Protein AF-A0A8J6EJL7-F1 (afdb_monomer_lite)

pLDDT: mean 77.47, std 21.61, range [25.44, 98.5]

Structure (mmCIF, N/CA/C/O backbone):
data_AF-A0A8J6EJL7-F1
#
_entry.id   AF-A0A8J6EJL7-F1
#
loop_
_atom_site.group_PDB
_atom_site.id
_atom_site.type_symbol
_atom_site.label_atom_id
_atom_site.label_alt_id
_atom_site.label_comp_id
_atom_site.label_asym_id
_atom_site.label_entity_id
_atom_site.label_seq_id
_atom_site.pdbx_PDB_ins_code
_atom_site.Cartn_x
_atom_site.Cartn_y
_atom_site.Cartn_z
_atom_site.occupancy
_atom_site.B_iso_or_equiv
_atom_site.auth_seq_id
_atom_site.auth_comp_id
_atom_site.auth_asym_id
_atom_site.auth_atom_id
_atom_site.pdbx_PDB_model_num
ATOM 1 N N . MET A 1 1 ? 0.904 -21.741 2.027 1.00 32.97 1 MET A N 1
ATOM 2 C CA . MET A 1 1 ? 1.122 -23.173 1.705 1.00 32.97 1 MET A CA 1
ATOM 3 C C . MET A 1 1 ? -0.017 -23.582 0.779 1.00 32.97 1 MET A C 1
ATOM 5 O O . MET A 1 1 ? -1.142 -23.328 1.161 1.00 32.97 1 MET A O 1
ATOM 9 N N . ALA A 1 2 ? 0.129 -24.107 -0.432 1.00 28.83 2 ALA A N 1
ATOM 10 C CA . ALA A 1 2 ? 1.265 -24.596 -1.197 1.00 28.83 2 ALA A CA 1
ATOM 11 C C . ALA A 1 2 ? 0.905 -24.503 -2.699 1.00 28.83 2 ALA A C 1
ATOM 13 O O . ALA A 1 2 ? -0.261 -24.638 -3.064 1.00 28.83 2 ALA A O 1
ATOM 14 N N . TYR A 1 3 ? 1.907 -24.263 -3.543 1.00 26.19 3 TYR A N 1
ATOM 15 C CA . TYR A 1 3 ? 1.837 -24.401 -5.002 1.00 26.19 3 TYR A CA 1
ATOM 16 C C . TYR A 1 3 ? 1.770 -25.887 -5.393 1.00 26.19 3 TYR A C 1
ATOM 18 O O . TYR A 1 3 ? 2.475 -26.680 -4.760 1.00 26.19 3 TYR A O 1
ATOM 26 N N . PRO A 1 4 ? 1.060 -26.281 -6.466 1.00 31.48 4 PRO A N 1
ATOM 27 C CA . PRO A 1 4 ? 1.367 -27.518 -7.157 1.00 31.48 4 PRO A CA 1
ATOM 28 C C . PRO A 1 4 ? 2.452 -27.273 -8.210 1.00 31.48 4 PRO A C 1
ATOM 30 O O . PRO A 1 4 ? 2.379 -26.356 -9.029 1.00 31.48 4 PRO A O 1
ATOM 33 N N . LYS A 1 5 ? 3.481 -28.111 -8.108 1.00 30.12 5 LYS A N 1
ATOM 34 C CA . LYS A 1 5 ? 4.614 -28.248 -9.012 1.00 30.12 5 LYS A CA 1
ATOM 35 C C . LYS A 1 5 ? 4.276 -29.189 -10.176 1.00 30.12 5 LYS A C 1
ATOM 37 O O . LYS A 1 5 ? 3.389 -30.026 -10.050 1.00 30.12 5 LYS A O 1
ATOM 42 N N . ASP A 1 6 ? 5.108 -29.075 -11.207 1.00 27.47 6 ASP A N 1
ATOM 43 C CA . ASP A 1 6 ? 5.536 -30.118 -12.145 1.00 27.47 6 ASP A CA 1
ATOM 44 C C . ASP A 1 6 ? 4.495 -30.725 -13.091 1.00 27.47 6 ASP A C 1
ATOM 46 O O . ASP A 1 6 ? 3.716 -31.592 -12.720 1.00 27.47 6 ASP A O 1
ATOM 50 N N . LEU A 1 7 ? 4.629 -30.379 -14.375 1.00 27.81 7 LEU A N 1
ATOM 51 C CA . LEU A 1 7 ? 4.449 -31.323 -15.478 1.00 27.81 7 LEU A CA 1
ATOM 52 C C . LEU A 1 7 ? 5.504 -31.019 -16.548 1.00 27.81 7 LEU A C 1
ATOM 54 O O . LEU A 1 7 ? 5.387 -30.096 -17.351 1.00 27.81 7 LEU A O 1
ATOM 58 N N . SER A 1 8 ? 6.572 -31.809 -16.501 1.00 29.20 8 SER A N 1
ATOM 59 C CA . SER A 1 8 ? 7.492 -32.049 -17.601 1.00 29.20 8 SER A CA 1
ATOM 60 C C . SER A 1 8 ? 6.790 -32.892 -18.667 1.00 29.20 8 SER A C 1
ATOM 62 O O . SER A 1 8 ? 6.250 -33.951 -18.365 1.00 29.20 8 SER A O 1
ATOM 64 N N . PHE A 1 9 ? 6.843 -32.465 -19.927 1.00 25.98 9 PHE A N 1
ATOM 65 C CA . PHE A 1 9 ? 6.726 -33.381 -21.059 1.00 25.98 9 PHE A CA 1
ATOM 66 C C . PHE A 1 9 ? 7.634 -32.891 -22.182 1.00 25.98 9 PHE A C 1
ATOM 68 O O . PHE A 1 9 ? 7.443 -31.826 -22.765 1.00 25.98 9 PHE A O 1
ATOM 75 N N . SER A 1 10 ? 8.690 -33.663 -22.401 1.00 26.59 10 SER A N 1
ATOM 76 C CA . SER A 1 10 ? 9.590 -33.556 -23.531 1.00 26.59 10 SER A CA 1
ATOM 77 C C . SER A 1 10 ? 8.932 -34.115 -24.796 1.00 26.59 10 SER A C 1
ATOM 79 O O . SER A 1 10 ? 8.216 -35.110 -24.733 1.00 26.59 10 SER A O 1
ATOM 81 N N . ALA A 1 11 ? 9.325 -33.523 -25.933 1.00 25.88 11 ALA A N 1
ATOM 82 C CA . ALA A 1 11 ? 9.245 -34.060 -27.299 1.00 25.88 11 ALA A CA 1
ATOM 83 C C . ALA A 1 11 ? 7.820 -34.056 -27.922 1.00 25.88 11 ALA A C 1
ATOM 85 O O . ALA A 1 11 ? 6.848 -34.399 -27.270 1.00 25.88 11 ALA A O 1
ATOM 86 N N . LEU A 1 12 ? 7.556 -33.650 -29.168 1.00 26.34 12 LEU A N 1
ATOM 87 C CA . LEU A 1 12 ? 8.321 -33.605 -30.416 1.00 26.34 12 LEU A CA 1
ATOM 88 C C . LEU A 1 12 ? 7.694 -32.547 -31.344 1.00 26.34 12 LEU A C 1
ATOM 90 O O . LEU A 1 12 ? 6.478 -32.551 -31.507 1.00 26.34 12 LEU A O 1
ATOM 94 N N . LEU A 1 13 ? 8.514 -31.742 -32.023 1.00 25.44 13 LEU A N 1
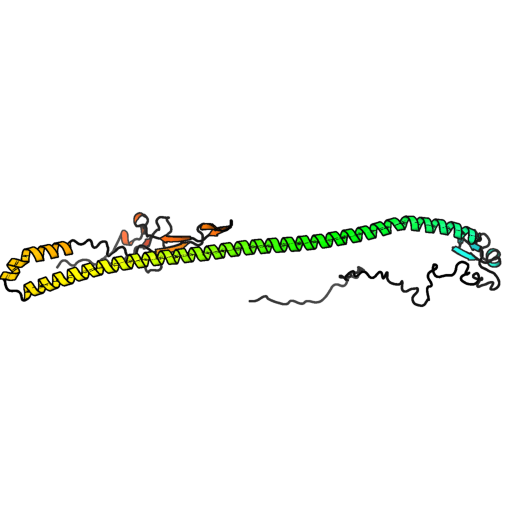ATOM 95 C CA . LEU A 1 13 ? 8.385 -31.498 -33.469 1.00 25.44 13 LEU A CA 1
ATOM 96 C C . LEU A 1 13 ? 9.614 -30.730 -33.964 1.00 25.44 13 LEU A C 1
ATOM 98 O O . LEU A 1 13 ? 9.731 -29.514 -33.830 1.00 25.44 13 LEU A O 1
ATOM 102 N N . GLU A 1 14 ? 10.549 -31.499 -34.519 1.00 30.44 14 GLU A N 1
ATOM 103 C CA . GLU A 1 14 ? 11.566 -31.023 -35.445 1.00 30.44 14 GLU A CA 1
ATOM 104 C C . GLU A 1 14 ? 10.890 -30.431 -36.683 1.00 30.44 14 GLU A C 1
ATOM 106 O O . GLU A 1 14 ? 10.249 -31.151 -37.446 1.00 30.44 14 GLU A O 1
ATOM 111 N N . VAL A 1 15 ? 11.115 -29.142 -36.929 1.00 29.45 15 VAL A N 1
ATOM 112 C CA . VAL A 1 15 ? 11.225 -28.608 -38.288 1.00 29.45 15 VAL A CA 1
ATOM 113 C C . VAL A 1 15 ? 12.396 -27.631 -38.292 1.00 29.45 15 VAL A C 1
ATOM 115 O O . VAL A 1 15 ? 12.376 -26.596 -37.631 1.00 29.45 15 VAL A O 1
ATOM 118 N N . CYS A 1 16 ? 13.457 -27.996 -39.011 1.00 30.31 16 CYS A N 1
ATOM 119 C CA . CYS A 1 16 ? 14.622 -27.158 -39.250 1.00 30.31 16 CYS A CA 1
ATOM 120 C C . CYS A 1 16 ? 14.240 -25.858 -39.971 1.00 30.31 16 CYS A C 1
ATOM 122 O O . CYS A 1 16 ? 14.012 -25.872 -41.179 1.00 30.31 16 CYS A O 1
ATOM 124 N N . THR A 1 17 ? 14.339 -24.724 -39.283 1.00 32.47 17 THR A N 1
ATOM 125 C CA . THR A 1 17 ? 14.608 -23.429 -39.918 1.00 32.47 17 THR A CA 1
ATOM 126 C C . THR A 1 17 ? 15.701 -22.699 -39.148 1.00 32.47 17 THR A C 1
ATOM 128 O O . THR A 1 17 ? 15.623 -22.499 -37.941 1.00 32.47 17 THR A O 1
ATOM 131 N N . ARG A 1 18 ? 16.771 -22.368 -39.877 1.00 35.31 18 ARG A N 1
ATOM 132 C CA . ARG A 1 18 ? 17.939 -21.602 -39.434 1.00 35.31 18 ARG A CA 1
ATOM 133 C C . ARG A 1 18 ? 17.519 -20.245 -38.865 1.00 35.31 18 ARG A C 1
ATOM 135 O O . ARG A 1 18 ? 17.288 -19.327 -39.641 1.00 35.31 18 ARG A O 1
ATOM 142 N N . GLU A 1 19 ? 17.566 -20.089 -37.551 1.00 29.75 19 GLU A N 1
ATOM 143 C CA . GLU A 1 19 ? 17.655 -18.780 -36.904 1.00 29.75 19 GLU A CA 1
ATOM 144 C C . GLU A 1 19 ? 18.684 -18.853 -35.774 1.00 29.75 19 GLU A C 1
ATOM 146 O O . GLU A 1 19 ? 18.581 -19.647 -34.841 1.00 29.75 19 GLU A O 1
ATOM 151 N N . ASN A 1 20 ? 19.738 -18.047 -35.905 1.00 32.41 20 ASN A N 1
ATOM 152 C CA . ASN A 1 20 ? 20.741 -17.850 -34.868 1.00 32.41 20 ASN A CA 1
ATOM 153 C C . ASN A 1 20 ? 20.115 -17.031 -33.731 1.00 32.41 20 ASN A C 1
ATOM 155 O O . ASN A 1 20 ? 20.110 -15.804 -33.782 1.00 32.41 20 ASN A O 1
ATOM 159 N N . TYR A 1 21 ? 19.615 -17.711 -32.704 1.00 28.41 21 TYR A N 1
ATOM 160 C CA . TYR A 1 21 ? 19.285 -17.108 -31.418 1.00 28.41 21 TYR A CA 1
ATOM 161 C C . TYR A 1 21 ? 20.552 -17.065 -30.549 1.00 28.41 21 TYR A C 1
ATOM 163 O O . TYR A 1 21 ? 21.039 -18.105 -30.106 1.00 28.41 21 TYR A O 1
ATOM 171 N N . TYR A 1 22 ? 21.103 -15.872 -30.310 1.00 38.81 22 TYR A N 1
ATOM 172 C CA . TYR A 1 22 ? 22.138 -15.651 -29.293 1.00 38.81 22 TYR A CA 1
ATOM 173 C C . TYR A 1 22 ? 21.516 -14.909 -28.103 1.00 38.81 22 TYR A C 1
ATOM 175 O O . TYR A 1 22 ? 21.136 -13.748 -28.260 1.00 38.81 22 TYR A O 1
ATOM 183 N N . PRO A 1 23 ? 21.411 -15.525 -26.911 1.00 39.34 23 PRO A N 1
ATOM 184 C CA . PRO A 1 23 ? 21.025 -14.804 -25.712 1.00 39.34 23 PRO A CA 1
ATOM 185 C C . PRO A 1 23 ? 22.228 -14.020 -25.165 1.00 39.34 23 PRO A C 1
ATOM 187 O O . PRO A 1 23 ? 23.314 -14.570 -25.003 1.00 39.34 23 PRO A O 1
ATOM 190 N N . ASN A 1 24 ? 21.998 -12.734 -24.894 1.00 37.81 24 ASN A N 1
ATOM 191 C CA . ASN A 1 24 ? 22.686 -11.868 -23.929 1.00 37.81 24 ASN A CA 1
ATOM 192 C C . ASN A 1 24 ? 24.167 -12.186 -23.625 1.00 37.81 24 ASN A C 1
ATOM 194 O O . ASN A 1 24 ? 24.470 -12.934 -22.696 1.00 37.81 24 ASN A O 1
ATOM 198 N N . LEU A 1 25 ? 25.087 -11.505 -24.318 1.00 35.28 25 LEU A N 1
ATOM 199 C CA . LEU A 1 25 ? 26.437 -11.258 -23.802 1.00 35.28 25 LEU A CA 1
ATOM 200 C C . LEU A 1 25 ? 26.549 -9.805 -23.310 1.00 35.28 25 LEU A C 1
ATOM 202 O O . LEU A 1 25 ? 26.071 -8.900 -23.996 1.00 35.28 25 LEU A O 1
ATOM 206 N N . PRO A 1 26 ? 27.185 -9.561 -22.149 1.00 31.64 26 PRO A N 1
ATOM 207 C CA . PRO A 1 26 ? 27.485 -8.212 -21.694 1.00 31.64 26 PRO A CA 1
ATOM 208 C C . PRO A 1 26 ? 28.490 -7.575 -22.659 1.00 31.64 26 PRO A C 1
ATOM 210 O O . PRO A 1 26 ? 29.569 -8.120 -22.895 1.00 31.64 26 PRO A O 1
ATOM 213 N N . ILE A 1 27 ? 28.129 -6.422 -23.222 1.00 36.50 27 ILE A N 1
ATOM 214 C CA . ILE A 1 27 ? 29.011 -5.624 -24.076 1.00 36.50 27 ILE A CA 1
ATOM 215 C C . ILE A 1 27 ? 30.015 -4.928 -23.154 1.00 36.50 27 ILE A C 1
ATOM 217 O O . ILE A 1 27 ? 29.826 -3.797 -22.721 1.00 36.50 27 ILE A O 1
ATOM 221 N N . THR A 1 28 ? 31.076 -5.642 -22.787 1.00 33.59 28 THR A N 1
ATOM 222 C CA . THR A 1 28 ? 32.298 -5.006 -22.301 1.00 33.59 28 THR A CA 1
ATOM 223 C C . THR A 1 28 ? 33.026 -4.415 -23.499 1.00 33.59 28 THR A C 1
ATOM 225 O O . THR A 1 28 ? 33.144 -5.072 -24.533 1.00 33.59 28 THR A O 1
ATOM 228 N N . SER A 1 29 ? 33.513 -3.188 -23.343 1.00 33.78 29 SER A N 1
ATOM 229 C CA . SER A 1 29 ? 34.300 -2.407 -24.297 1.00 33.78 29 SER A CA 1
ATOM 230 C C . SER A 1 29 ? 35.626 -3.085 -24.675 1.00 33.78 29 SER A C 1
ATOM 232 O O . SER A 1 29 ? 36.697 -2.631 -24.278 1.00 33.78 29 SER A O 1
ATOM 234 N N . ASP A 1 30 ? 35.575 -4.185 -25.420 1.00 32.22 30 ASP A N 1
ATOM 235 C CA . ASP A 1 30 ? 36.758 -4.793 -26.017 1.00 32.22 30 ASP A CA 1
ATOM 236 C C . ASP A 1 30 ? 36.476 -5.049 -27.497 1.00 32.22 30 ASP A C 1
ATOM 238 O O . ASP A 1 30 ? 35.700 -5.921 -27.893 1.00 32.22 30 ASP A O 1
ATOM 242 N N . ASN A 1 31 ? 37.077 -4.193 -28.316 1.00 40.03 31 ASN A N 1
ATOM 243 C CA . ASN A 1 31 ? 36.915 -4.115 -29.755 1.00 40.03 31 ASN A CA 1
ATOM 244 C C . ASN A 1 31 ? 37.543 -5.364 -30.401 1.00 40.03 31 ASN A C 1
ATOM 246 O O . ASN A 1 31 ? 38.692 -5.359 -30.840 1.00 40.03 31 ASN A O 1
ATOM 250 N N . ARG A 1 32 ? 36.812 -6.481 -30.404 1.00 39.69 32 ARG A N 1
ATOM 251 C CA . ARG A 1 32 ? 37.208 -7.726 -31.074 1.00 39.69 32 ARG A CA 1
ATOM 252 C C . ARG A 1 32 ? 36.154 -8.121 -32.092 1.00 39.69 32 ARG A C 1
ATOM 254 O O . ARG A 1 32 ? 35.410 -9.080 -31.906 1.00 39.69 32 ARG A O 1
ATOM 261 N N . LEU A 1 33 ? 36.150 -7.412 -33.219 1.00 44.84 33 LEU A N 1
ATOM 262 C CA . LEU A 1 33 ? 35.663 -7.974 -34.476 1.00 44.84 33 LEU A CA 1
ATOM 263 C C . LEU A 1 33 ? 36.363 -9.326 -34.677 1.00 44.84 33 LEU A C 1
ATOM 265 O O . LEU A 1 33 ? 37.582 -9.396 -34.847 1.00 44.84 33 LEU A O 1
ATOM 269 N N . GLY A 1 34 ? 35.596 -10.411 -34.561 1.00 45.97 34 GLY A N 1
ATOM 270 C CA . GLY A 1 34 ? 36.106 -11.773 -34.633 1.00 45.97 34 GLY A CA 1
ATOM 271 C C . GLY A 1 34 ? 36.957 -11.982 -35.884 1.00 45.97 34 GLY A C 1
ATOM 272 O O . GLY A 1 34 ? 36.502 -11.768 -37.008 1.00 45.97 34 GLY A O 1
ATOM 273 N N . ARG A 1 35 ? 38.205 -12.417 -35.684 1.00 49.22 35 ARG A N 1
ATOM 274 C CA . ARG A 1 35 ? 39.139 -12.794 -36.751 1.00 49.22 35 ARG A CA 1
ATOM 275 C C . ARG A 1 35 ? 38.444 -13.787 -37.689 1.00 49.22 35 ARG A C 1
ATOM 277 O O . ARG A 1 35 ? 38.106 -14.897 -37.278 1.00 49.22 35 ARG A O 1
ATOM 284 N N . GLN A 1 36 ? 38.231 -13.404 -38.950 1.00 55.50 36 GLN A N 1
ATOM 285 C CA . GLN A 1 36 ? 37.719 -14.320 -39.969 1.00 55.50 36 GLN A CA 1
ATOM 286 C C . GLN A 1 36 ? 38.621 -15.566 -40.018 1.00 55.50 36 GLN A C 1
ATOM 288 O O . GLN A 1 36 ? 39.828 -15.458 -40.232 1.00 55.50 36 GLN A O 1
ATOM 293 N N . LYS A 1 37 ? 38.040 -16.763 -39.838 1.00 57.47 37 LYS A N 1
ATOM 294 C CA . LYS A 1 37 ? 38.761 -18.051 -39.696 1.00 57.47 37 LYS A CA 1
ATOM 295 C C . LYS A 1 37 ? 39.721 -18.392 -40.854 1.00 57.47 37 LYS A C 1
ATOM 297 O O . LYS A 1 37 ? 40.526 -19.306 -40.727 1.00 57.47 37 LYS A O 1
ATOM 302 N N . ARG A 1 38 ? 39.661 -17.666 -41.975 1.00 54.84 38 ARG A N 1
ATOM 303 C CA . ARG A 1 38 ? 40.442 -17.917 -43.198 1.00 54.84 38 ARG A CA 1
ATOM 304 C C . ARG A 1 38 ? 41.895 -17.429 -43.137 1.00 54.84 38 ARG A C 1
ATOM 306 O O . ARG A 1 38 ? 42.685 -17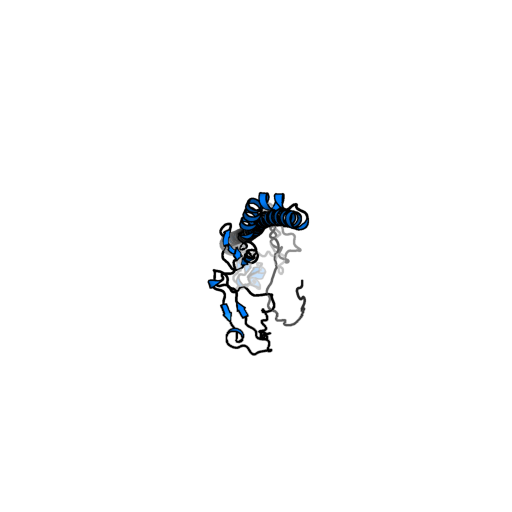.851 -43.969 1.00 54.84 38 ARG A O 1
ATOM 313 N N . THR A 1 39 ? 42.268 -16.588 -42.170 1.00 57.88 39 THR A N 1
ATOM 314 C CA . THR A 1 39 ? 43.638 -16.038 -42.045 1.00 57.88 39 THR A CA 1
ATOM 315 C C . THR A 1 39 ? 44.375 -16.512 -40.788 1.00 57.88 39 THR A C 1
ATOM 317 O O . THR A 1 39 ? 45.390 -15.936 -40.399 1.00 57.88 39 THR A O 1
ATOM 320 N N . ALA A 1 40 ? 43.880 -17.570 -40.133 1.00 56.56 40 ALA A N 1
ATOM 321 C CA . ALA A 1 40 ? 44.407 -18.063 -38.859 1.00 56.56 40 ALA A CA 1
ATOM 322 C C . ALA A 1 40 ? 45.877 -18.533 -38.931 1.00 56.56 40 ALA A C 1
ATOM 324 O O . ALA A 1 40 ? 46.608 -18.342 -37.962 1.00 56.56 40 ALA A O 1
ATOM 325 N N . GLY A 1 41 ? 46.313 -19.077 -40.076 1.00 64.69 41 GLY A N 1
ATOM 326 C CA . GLY A 1 41 ? 47.677 -19.582 -40.306 1.00 64.69 41 GLY A CA 1
ATOM 327 C C . GLY A 1 41 ? 48.658 -18.593 -40.948 1.00 64.69 41 GLY A C 1
ATOM 328 O O . GLY A 1 41 ? 49.785 -18.975 -41.241 1.00 64.69 41 GLY A O 1
ATOM 329 N N . HIS A 1 42 ? 48.253 -17.341 -41.182 1.00 60.62 42 HIS A N 1
ATOM 330 C CA . HIS A 1 42 ? 49.114 -16.322 -41.787 1.00 60.62 42 HIS A CA 1
ATOM 331 C C . HIS A 1 42 ? 49.438 -15.220 -40.775 1.00 60.62 42 HIS A C 1
ATOM 333 O O . HIS A 1 42 ? 48.542 -14.709 -40.096 1.00 60.62 42 HIS A O 1
ATOM 339 N N . SER A 1 43 ? 50.719 -14.843 -40.692 1.00 63.25 43 SER A N 1
ATOM 340 C CA . SER A 1 43 ? 51.135 -13.612 -40.016 1.00 63.25 43 SER A CA 1
ATOM 341 C C . SER A 1 43 ? 50.720 -12.434 -40.893 1.00 63.25 43 SER A C 1
ATOM 343 O O . SER A 1 43 ? 51.259 -12.247 -41.984 1.00 63.25 43 SER A O 1
ATOM 345 N N . LEU A 1 44 ? 49.697 -11.696 -40.464 1.00 67.19 44 LEU A N 1
ATOM 346 C CA . LEU A 1 44 ? 49.228 -10.503 -41.157 1.00 67.19 44 LEU A CA 1
ATOM 347 C C . LEU A 1 44 ? 49.932 -9.292 -40.552 1.00 67.19 44 LEU A C 1
ATOM 349 O O . LEU A 1 44 ? 49.664 -8.930 -39.409 1.00 67.19 44 LEU A O 1
ATOM 353 N N . LEU A 1 45 ? 50.819 -8.672 -41.323 1.00 70.19 45 LEU A N 1
ATOM 354 C CA . LEU A 1 45 ? 51.401 -7.378 -40.983 1.00 70.19 45 LEU A CA 1
ATOM 355 C C . LEU A 1 45 ? 50.481 -6.266 -41.510 1.00 70.19 45 LEU A C 1
ATOM 357 O O . LEU A 1 45 ? 50.127 -6.288 -42.694 1.00 70.19 45 LEU A O 1
ATOM 361 N N . PRO A 1 46 ? 50.066 -5.305 -40.668 1.00 68.69 46 PRO A N 1
ATOM 362 C CA . PRO A 1 46 ? 49.320 -4.141 -41.124 1.00 68.69 46 PRO A CA 1
ATOM 363 C C . PRO A 1 46 ? 50.134 -3.362 -42.158 1.00 68.69 46 PRO A C 1
ATOM 365 O O . PRO A 1 46 ? 51.315 -3.101 -41.953 1.00 68.69 46 PRO A O 1
ATOM 368 N N . LEU A 1 47 ? 49.496 -2.930 -43.250 1.00 66.00 47 LEU A N 1
ATOM 369 C CA . LEU A 1 47 ? 50.176 -2.176 -44.315 1.00 66.00 47 LEU A CA 1
ATOM 370 C C . LEU A 1 47 ? 50.854 -0.886 -43.811 1.00 66.00 47 LEU A C 1
ATOM 372 O O . LEU A 1 47 ? 51.817 -0.425 -44.411 1.00 66.00 47 LEU A O 1
ATOM 376 N N . ARG A 1 48 ? 50.357 -0.322 -42.704 1.00 66.44 48 ARG A N 1
ATOM 377 C CA . ARG A 1 48 ? 50.915 0.853 -42.014 1.00 66.44 48 ARG A CA 1
ATOM 378 C C . ARG A 1 48 ? 52.239 0.595 -41.286 1.00 66.44 48 ARG A C 1
ATOM 380 O O . ARG A 1 48 ? 52.966 1.547 -41.040 1.00 66.44 48 ARG A O 1
ATOM 387 N N . ASP A 1 49 ? 52.548 -0.661 -40.974 1.00 73.69 49 ASP A N 1
ATOM 388 C CA . ASP A 1 49 ? 53.732 -1.045 -40.194 1.00 73.69 49 ASP A CA 1
ATOM 389 C C . ASP A 1 49 ? 54.925 -1.403 -41.103 1.00 73.69 49 ASP A C 1
ATOM 391 O O . ASP A 1 49 ? 55.948 -1.911 -40.644 1.00 73.69 49 ASP A O 1
ATOM 395 N N . LEU A 1 50 ? 54.806 -1.144 -42.411 1.00 67.62 50 LEU A N 1
ATOM 396 C CA . LEU A 1 50 ? 55.862 -1.356 -43.396 1.00 67.62 50 LEU A CA 1
ATOM 397 C C . LEU A 1 50 ? 56.683 -0.078 -43.609 1.00 67.62 50 LEU A C 1
ATOM 399 O O . LEU A 1 50 ? 56.105 1.001 -43.756 1.00 67.62 50 LEU A O 1
ATOM 403 N N . PRO A 1 51 ? 58.023 -0.173 -43.690 1.00 64.19 51 PRO A N 1
ATOM 404 C CA . PRO A 1 51 ? 58.856 0.986 -43.973 1.00 64.19 51 PRO A CA 1
ATOM 405 C C . PRO A 1 51 ? 58.526 1.562 -45.364 1.00 64.19 51 PRO A C 1
ATOM 407 O O . PRO A 1 51 ? 58.381 0.792 -46.325 1.00 64.19 51 PRO A O 1
ATOM 410 N N . PRO A 1 52 ? 58.415 2.896 -45.513 1.00 54.16 52 PRO A N 1
ATOM 411 C CA . PRO A 1 52 ? 58.079 3.524 -46.787 1.00 54.16 52 PRO A CA 1
ATOM 412 C C . PRO A 1 52 ? 59.123 3.156 -47.852 1.00 54.16 52 PRO A C 1
ATOM 414 O O . PRO A 1 52 ? 60.313 3.401 -47.678 1.00 54.16 52 PRO A O 1
ATOM 417 N N . GLY A 1 53 ? 58.672 2.530 -48.945 1.00 57.38 53 GLY A N 1
ATOM 418 C CA . GLY A 1 53 ? 59.531 2.054 -50.040 1.00 57.38 53 GLY A CA 1
ATOM 419 C C . GLY A 1 53 ? 59.876 0.559 -50.011 1.00 57.38 53 GLY A C 1
ATOM 420 O O . GLY A 1 53 ? 60.556 0.082 -50.918 1.00 57.38 53 GLY A O 1
ATOM 421 N N . SER A 1 54 ? 59.396 -0.208 -49.028 1.00 57.28 54 SER A N 1
ATOM 422 C CA . SER A 1 54 ? 59.553 -1.667 -49.046 1.00 57.28 54 SER A CA 1
ATOM 423 C C . SER A 1 54 ? 58.624 -2.323 -50.080 1.00 57.28 54 SER A C 1
ATOM 425 O O . SER A 1 54 ? 57.401 -2.317 -49.947 1.00 57.28 54 SER A O 1
ATOM 427 N N . SER A 1 55 ? 59.211 -2.898 -51.139 1.00 54.06 55 SER A N 1
ATOM 428 C CA . SER A 1 55 ? 58.498 -3.771 -52.080 1.00 54.06 55 SER A CA 1
ATOM 429 C C . SER A 1 55 ? 58.148 -5.072 -51.367 1.00 54.06 55 SER A C 1
ATOM 431 O O . SER A 1 55 ? 59.012 -5.912 -51.116 1.00 54.06 55 SER A O 1
ATOM 433 N N . LEU A 1 56 ? 56.876 -5.236 -51.015 1.00 60.09 56 LEU A N 1
ATOM 434 C CA . LEU A 1 56 ? 56.346 -6.495 -50.513 1.00 60.09 56 LEU A CA 1
ATOM 435 C C . LEU A 1 56 ? 56.421 -7.547 -51.627 1.00 60.09 56 LEU A C 1
ATOM 437 O O . LEU A 1 56 ? 55.574 -7.574 -52.515 1.00 60.09 56 LEU A O 1
ATOM 441 N N . SER A 1 57 ? 57.420 -8.425 -51.536 1.00 58.75 57 SER A N 1
ATOM 442 C CA . SER A 1 57 ? 57.698 -9.570 -52.419 1.00 58.75 57 SER A CA 1
ATOM 443 C C . SER A 1 57 ? 58.114 -9.242 -53.872 1.00 58.75 57 SER A C 1
ATOM 445 O O . SER A 1 57 ? 57.793 -8.168 -54.387 1.00 58.75 57 SER A O 1
ATOM 447 N N . PRO A 1 58 ? 58.873 -10.144 -54.539 1.00 63.25 58 PRO A N 1
ATOM 448 C CA . PRO A 1 58 ? 59.125 -10.069 -55.979 1.00 63.25 58 PRO A CA 1
ATOM 449 C C . PRO A 1 58 ? 57.804 -10.026 -56.754 1.00 63.25 58 PRO A C 1
ATOM 451 O O . PRO A 1 58 ? 56.816 -10.615 -56.311 1.00 63.25 58 PRO A O 1
ATOM 454 N N . ALA A 1 59 ? 57.782 -9.361 -57.912 1.00 69.12 59 ALA A N 1
ATOM 455 C CA . ALA A 1 59 ? 56.602 -9.349 -58.771 1.00 69.12 59 ALA A CA 1
ATOM 456 C C . ALA A 1 59 ? 56.131 -10.794 -59.040 1.00 69.12 59 ALA A C 1
ATOM 458 O O . ALA A 1 59 ? 56.964 -11.657 -59.333 1.00 69.12 59 ALA A O 1
ATOM 459 N N . PRO A 1 60 ? 54.824 -11.085 -58.918 1.00 81.00 60 PRO A N 1
ATOM 460 C CA . PRO A 1 60 ? 54.331 -12.447 -59.061 1.00 81.00 60 PRO A CA 1
ATOM 461 C C . PRO A 1 60 ? 54.647 -12.966 -60.469 1.00 81.00 60 PRO A C 1
ATOM 463 O O . PRO A 1 60 ? 54.337 -12.308 -61.464 1.00 81.00 60 PRO A O 1
ATOM 466 N N . THR A 1 61 ? 55.279 -14.136 -60.556 1.00 87.38 61 THR A N 1
ATOM 467 C CA . THR A 1 61 ? 55.664 -14.763 -61.826 1.00 87.38 61 THR A CA 1
ATOM 468 C C . THR A 1 61 ? 54.588 -15.718 -62.330 1.00 87.38 61 THR A C 1
ATOM 470 O O . THR A 1 61 ? 53.740 -16.209 -61.578 1.00 87.38 61 THR A O 1
ATOM 473 N N . CYS A 1 62 ? 54.573 -15.960 -63.639 1.00 88.62 62 CYS A N 1
ATOM 474 C CA . CYS A 1 62 ? 53.607 -16.857 -64.252 1.00 88.62 62 CYS A CA 1
ATOM 475 C C . CYS A 1 62 ? 53.935 -18.317 -63.922 1.00 88.62 62 CYS A C 1
ATOM 477 O O . CYS A 1 62 ? 55.054 -18.780 -64.110 1.00 88.62 62 CYS A O 1
ATOM 479 N N . THR A 1 63 ? 52.928 -19.090 -63.519 1.00 88.25 63 THR A N 1
ATOM 480 C CA . THR A 1 63 ? 53.088 -20.524 -63.223 1.00 88.25 63 THR A CA 1
ATOM 481 C C . THR A 1 63 ? 53.461 -21.365 -64.447 1.00 88.25 63 THR A C 1
ATOM 483 O O . THR A 1 63 ? 54.034 -22.438 -64.295 1.00 88.25 63 THR A O 1
ATOM 486 N N . LEU A 1 64 ? 53.140 -20.889 -65.654 1.00 86.69 64 LEU A N 1
ATOM 487 C CA . LEU A 1 64 ? 53.455 -21.553 -66.926 1.00 86.69 64 LEU A CA 1
ATOM 488 C C . LEU A 1 64 ? 54.756 -21.044 -67.550 1.00 86.69 64 LEU A C 1
ATOM 490 O O . LEU A 1 64 ? 55.399 -21.769 -68.300 1.00 86.69 64 LEU A O 1
ATOM 494 N N . HIS A 1 65 ? 55.135 -19.810 -67.220 1.00 88.12 65 HIS A N 1
ATOM 495 C CA . HIS A 1 65 ? 56.340 -19.148 -67.706 1.00 88.12 65 HIS A CA 1
ATOM 496 C C . HIS A 1 65 ? 57.080 -18.579 -66.486 1.00 88.12 65 HIS A C 1
ATOM 498 O O . HIS A 1 65 ? 56.927 -17.397 -66.180 1.00 88.12 65 HIS A O 1
ATOM 504 N N . PRO A 1 66 ? 57.844 -19.407 -65.746 1.00 85.31 66 PRO A N 1
ATOM 505 C CA . PRO A 1 66 ? 58.385 -19.032 -64.433 1.00 85.31 66 PRO A CA 1
ATOM 506 C C . PRO A 1 66 ? 59.337 -17.830 -64.443 1.00 85.31 66 PRO A C 1
ATOM 508 O O . PRO A 1 66 ? 59.556 -17.218 -63.401 1.00 85.31 66 PRO A O 1
ATOM 511 N N . LEU A 1 67 ? 59.899 -17.504 -65.612 1.00 85.19 67 LEU A N 1
ATOM 512 C CA . LEU A 1 67 ? 60.782 -16.356 -65.835 1.00 85.19 67 LEU A CA 1
ATOM 513 C C . LEU A 1 67 ? 60.023 -15.065 -66.184 1.00 85.19 67 LEU A C 1
ATOM 515 O O . LEU A 1 67 ? 60.619 -13.994 -66.178 1.00 85.19 67 LEU A O 1
ATOM 519 N N . GLU A 1 68 ? 58.726 -15.151 -66.479 1.00 86.19 68 GLU A N 1
ATOM 520 C CA . GLU A 1 68 ? 57.911 -14.012 -66.892 1.00 86.19 68 GLU A CA 1
ATOM 521 C C . GLU A 1 68 ? 57.043 -13.490 -65.743 1.00 86.19 68 GLU A C 1
ATOM 523 O O . GLU A 1 68 ? 56.331 -14.238 -65.066 1.00 86.19 68 GLU A O 1
ATOM 528 N N . GLU A 1 69 ? 57.037 -12.172 -65.567 1.00 89.19 69 GLU A N 1
ATOM 529 C CA . GLU A 1 69 ? 56.219 -11.498 -64.560 1.00 89.19 69 GLU A CA 1
ATOM 530 C C . GLU A 1 69 ? 54.774 -11.270 -65.036 1.00 89.19 69 GLU A C 1
ATOM 532 O O . GLU A 1 69 ? 54.493 -10.953 -66.198 1.00 89.19 69 GLU A O 1
ATOM 537 N N . LEU A 1 70 ? 53.830 -11.357 -64.100 1.00 90.06 70 LEU A N 1
ATOM 538 C CA . LEU A 1 70 ? 52.413 -11.087 -64.323 1.00 90.06 70 LEU A CA 1
ATOM 539 C C . LEU A 1 70 ? 52.129 -9.576 -64.305 1.00 90.06 70 LEU A C 1
ATOM 541 O O . LEU A 1 70 ? 51.680 -9.016 -63.306 1.00 90.06 70 LEU A O 1
ATOM 545 N N . ARG A 1 71 ? 52.397 -8.903 -65.429 1.00 90.06 71 ARG A N 1
ATOM 546 C CA . ARG A 1 71 ? 52.210 -7.444 -65.584 1.00 90.06 71 ARG A CA 1
ATOM 547 C C . ARG A 1 71 ? 50.943 -7.037 -66.344 1.00 90.06 71 ARG A C 1
ATOM 549 O O . ARG A 1 71 ? 50.655 -5.842 -66.446 1.00 90.06 71 ARG A O 1
ATOM 556 N N . LEU A 1 72 ? 50.192 -7.998 -66.882 1.00 91.56 72 LEU A N 1
ATOM 557 C CA . LEU A 1 72 ? 48.966 -7.767 -67.648 1.00 91.56 72 LEU A CA 1
ATOM 558 C C . LEU A 1 72 ? 47.752 -8.338 -66.907 1.00 91.56 72 LEU A C 1
ATOM 560 O O . LEU A 1 72 ? 47.878 -9.288 -66.141 1.00 91.56 72 LEU A O 1
ATOM 564 N N . PHE A 1 73 ? 46.572 -7.780 -67.146 1.00 93.88 73 PHE A N 1
ATOM 565 C CA . PHE A 1 73 ? 45.304 -8.283 -66.627 1.00 93.88 73 PHE A CA 1
ATOM 566 C C . PHE A 1 73 ? 44.325 -8.477 -67.779 1.00 93.88 73 PHE A C 1
ATOM 568 O O . PHE A 1 73 ? 44.091 -7.565 -68.572 1.00 93.88 73 PHE A O 1
ATOM 575 N N . CYS A 1 74 ? 43.766 -9.678 -67.872 1.00 93.38 74 CYS A N 1
ATOM 576 C CA . CYS A 1 74 ? 42.767 -10.035 -68.864 1.00 93.38 74 CYS A CA 1
ATOM 577 C C . CYS A 1 74 ? 41.370 -9.807 -68.275 1.00 93.38 74 CYS A C 1
ATOM 579 O O . CYS A 1 74 ? 40.891 -10.624 -67.487 1.00 93.38 74 CYS A O 1
ATOM 581 N N . GLU A 1 75 ? 40.688 -8.736 -68.685 1.00 90.06 75 GLU A N 1
ATOM 582 C CA . GLU A 1 75 ? 39.353 -8.380 -68.176 1.00 90.06 75 GLU A CA 1
ATOM 583 C C . GLU A 1 75 ? 38.314 -9.464 -68.448 1.00 90.06 75 GLU A C 1
ATOM 585 O O . GLU A 1 75 ? 37.503 -9.773 -67.582 1.00 90.06 75 GLU A O 1
ATOM 590 N N . SER A 1 76 ? 38.377 -10.090 -69.625 1.00 91.69 76 SER A N 1
ATOM 591 C CA . SER A 1 76 ? 37.458 -11.163 -70.018 1.00 91.69 76 SER A CA 1
ATOM 592 C C . SER A 1 76 ? 37.552 -12.395 -69.112 1.00 91.69 76 SER A C 1
ATOM 594 O O . SER A 1 76 ? 36.595 -13.155 -69.014 1.00 91.69 76 SER A O 1
ATOM 596 N N . CYS A 1 77 ? 38.699 -12.599 -68.455 1.00 90.81 77 CYS A N 1
ATOM 597 C CA . CYS A 1 77 ? 38.945 -13.746 -67.578 1.00 90.81 77 CYS A CA 1
ATOM 598 C C . CYS A 1 77 ? 38.975 -13.371 -66.092 1.00 90.81 77 CYS A C 1
ATOM 600 O O . CYS A 1 77 ? 38.905 -14.265 -65.257 1.00 90.81 77 CYS A O 1
ATOM 602 N N . GLY A 1 78 ? 39.125 -12.086 -65.756 1.00 89.50 78 GLY A N 1
ATOM 603 C CA . GLY A 1 78 ? 39.317 -11.629 -64.379 1.00 89.50 78 GLY A CA 1
ATOM 604 C C . GLY A 1 78 ? 40.646 -12.076 -63.755 1.00 89.50 78 GLY A C 1
ATOM 605 O O . GLY A 1 78 ? 40.721 -12.234 -62.539 1.00 89.50 78 GLY A O 1
ATOM 606 N N . LEU A 1 79 ? 41.680 -12.329 -64.567 1.00 90.19 79 LEU A N 1
ATOM 607 C CA . LEU A 1 79 ? 42.947 -12.931 -64.129 1.00 90.19 79 LEU A CA 1
ATOM 608 C C . LEU A 1 79 ? 44.167 -12.147 -64.627 1.00 90.19 79 LEU A C 1
ATOM 610 O O . LEU A 1 79 ? 44.136 -11.512 -65.684 1.00 90.19 79 LEU A O 1
ATOM 614 N N . LEU A 1 80 ? 45.265 -12.241 -63.874 1.00 91.81 80 LEU A N 1
ATOM 615 C CA . LEU A 1 80 ? 46.578 -11.738 -64.279 1.00 91.81 80 LEU A CA 1
ATOM 616 C C . LEU A 1 80 ? 47.216 -12.645 -65.346 1.00 91.81 80 LEU A C 1
ATOM 618 O O . LEU A 1 80 ? 47.065 -13.864 -65.304 1.00 91.81 80 LEU A O 1
ATOM 622 N N . SER A 1 81 ? 47.976 -12.056 -66.270 1.00 91.19 81 SER A N 1
ATOM 623 C CA . SER A 1 81 ? 48.666 -12.741 -67.368 1.00 91.19 81 SER A CA 1
ATOM 624 C C . SER A 1 81 ? 50.090 -12.208 -67.556 1.00 91.19 81 SER A C 1
ATOM 626 O O . SER A 1 81 ? 50.355 -11.019 -67.365 1.00 91.19 81 SER A O 1
ATOM 628 N N . CYS A 1 82 ? 51.011 -13.079 -67.980 1.00 92.88 82 CYS A N 1
ATOM 629 C CA . CYS A 1 82 ? 52.287 -12.662 -68.567 1.00 92.88 82 CYS A CA 1
ATOM 630 C C . CYS A 1 82 ? 52.126 -12.372 -70.068 1.00 92.88 82 CYS A C 1
ATOM 632 O O . CYS A 1 82 ? 51.037 -12.553 -70.628 1.00 92.88 82 CYS A O 1
ATOM 634 N N . ARG A 1 83 ? 53.207 -11.935 -70.724 1.00 91.12 83 ARG A N 1
ATOM 635 C CA . ARG A 1 83 ? 53.220 -11.623 -72.162 1.00 91.12 83 ARG A CA 1
ATOM 636 C C . ARG A 1 83 ? 52.942 -12.853 -73.030 1.00 91.12 83 ARG A C 1
ATOM 638 O O . ARG A 1 83 ? 52.100 -12.775 -73.918 1.00 91.12 83 ARG A O 1
ATOM 645 N N . ASP A 1 84 ? 53.545 -13.994 -72.711 1.00 91.88 84 ASP A N 1
ATOM 646 C CA . ASP A 1 84 ? 53.356 -15.235 -73.478 1.00 91.88 84 ASP A CA 1
ATOM 647 C C . ASP A 1 84 ? 51.922 -15.772 -73.362 1.00 91.88 84 ASP A C 1
ATOM 649 O O . ASP A 1 84 ? 51.270 -16.100 -74.356 1.00 91.88 84 ASP A O 1
ATOM 653 N N . CYS A 1 85 ? 51.368 -15.783 -72.145 1.00 91.12 85 CYS A N 1
ATOM 654 C CA . CYS A 1 85 ? 49.973 -16.169 -71.923 1.00 91.12 85 CYS A CA 1
ATOM 655 C C . CYS A 1 85 ? 48.989 -15.225 -72.629 1.00 91.12 85 CYS A C 1
ATOM 657 O O . CYS A 1 85 ? 47.945 -15.688 -73.092 1.00 91.12 85 CYS A O 1
ATOM 659 N N . ALA A 1 86 ? 49.319 -13.935 -72.752 1.00 89.94 86 ALA A N 1
ATOM 660 C CA . ALA A 1 86 ? 48.477 -12.965 -73.446 1.00 89.94 86 ALA A CA 1
ATOM 661 C C . ALA A 1 86 ? 48.343 -13.280 -74.946 1.00 89.94 86 ALA A C 1
ATOM 663 O O . ALA A 1 86 ? 47.268 -13.099 -75.512 1.00 89.94 86 ALA A O 1
ATOM 664 N N . LEU A 1 87 ? 49.409 -13.795 -75.569 1.00 89.44 87 LEU A N 1
ATOM 665 C CA . LEU A 1 87 ? 49.460 -14.093 -77.003 1.00 89.44 87 LEU A CA 1
ATOM 666 C C . LEU A 1 87 ? 48.905 -15.474 -77.370 1.00 89.44 87 LEU A C 1
ATOM 668 O O . LEU A 1 87 ? 48.449 -15.659 -78.494 1.00 89.44 87 LEU A O 1
ATOM 672 N N . VAL A 1 88 ? 48.945 -16.440 -76.448 1.00 90.44 88 VAL A N 1
ATOM 673 C CA . VAL A 1 88 ? 48.532 -17.826 -76.737 1.00 90.44 88 VAL A CA 1
ATOM 674 C C . VAL A 1 88 ? 47.187 -18.168 -76.103 1.00 90.44 88 VAL A C 1
ATOM 676 O O . VAL A 1 88 ? 46.307 -18.707 -76.766 1.00 90.44 88 VAL A O 1
ATOM 679 N N . LYS A 1 89 ? 47.014 -17.871 -74.810 1.00 87.69 89 LYS A N 1
ATOM 680 C CA . LYS A 1 89 ? 45.840 -18.309 -74.033 1.00 87.69 89 LYS A CA 1
ATOM 681 C C . LYS A 1 89 ? 44.737 -17.266 -73.956 1.00 87.69 89 LYS A C 1
ATOM 683 O O . LYS A 1 89 ? 43.570 -17.629 -73.876 1.00 87.69 89 LYS A O 1
ATOM 688 N N . HIS A 1 90 ? 45.105 -15.991 -73.963 1.00 88.94 90 HIS A N 1
ATOM 689 C CA . HIS A 1 90 ? 44.163 -14.873 -73.896 1.00 88.94 90 HIS A CA 1
ATOM 690 C C . HIS A 1 90 ? 44.071 -14.117 -75.231 1.00 88.94 90 HIS A C 1
ATOM 692 O O . HIS A 1 90 ? 43.685 -12.949 -75.265 1.00 88.94 90 HIS A O 1
ATOM 698 N N . LEU A 1 91 ? 44.417 -14.782 -76.338 1.00 89.81 91 LEU A N 1
ATOM 699 C CA . LEU A 1 91 ? 44.365 -14.195 -77.671 1.00 89.81 91 LEU A CA 1
ATOM 700 C C . LEU A 1 91 ? 42.930 -13.760 -78.004 1.00 89.81 91 LEU A C 1
ATOM 702 O O . LEU A 1 91 ? 41.994 -14.550 -77.926 1.00 89.81 91 LEU A O 1
ATOM 706 N N . GLY A 1 92 ? 42.759 -12.491 -78.375 1.00 88.44 92 GLY A N 1
ATOM 707 C CA . GLY A 1 92 ? 41.446 -11.908 -78.672 1.00 88.44 92 GLY A CA 1
ATOM 708 C C . GLY A 1 92 ? 40.655 -11.426 -77.448 1.00 88.44 92 GLY A C 1
ATOM 709 O O . GLY A 1 92 ? 39.560 -10.894 -77.617 1.00 88.44 92 GLY A O 1
ATOM 710 N N . HIS A 1 93 ? 41.183 -11.558 -76.225 1.00 94.12 93 HIS A N 1
ATOM 711 C CA . HIS A 1 93 ? 40.577 -10.965 -75.030 1.00 94.12 93 HIS A CA 1
ATOM 712 C C . HIS A 1 93 ? 41.020 -9.514 -74.812 1.00 94.12 93 HIS A C 1
ATOM 714 O O . HIS A 1 93 ? 42.048 -9.064 -75.319 1.00 94.12 93 HIS A O 1
ATOM 720 N N . LYS A 1 94 ? 40.256 -8.777 -73.996 1.00 92.12 94 LYS A N 1
ATOM 721 C CA . LYS A 1 94 ? 40.640 -7.428 -73.558 1.00 92.12 94 LYS A CA 1
ATOM 722 C C . LYS A 1 94 ? 41.704 -7.527 -72.471 1.00 92.12 94 LYS A C 1
ATOM 724 O O . LYS A 1 94 ? 41.411 -7.952 -71.351 1.00 92.12 94 LYS A O 1
ATOM 729 N N . ILE A 1 95 ? 42.933 -7.154 -72.813 1.00 92.69 95 ILE A N 1
ATOM 730 C CA . ILE A 1 95 ? 44.090 -7.218 -71.921 1.00 92.69 95 ILE A CA 1
ATOM 731 C C . ILE A 1 95 ? 44.646 -5.813 -71.727 1.00 92.69 95 ILE A C 1
ATOM 733 O O . ILE A 1 95 ? 44.940 -5.118 -72.696 1.00 92.69 95 ILE A O 1
ATOM 737 N N . HIS A 1 96 ? 44.820 -5.425 -70.470 1.00 92.38 96 HIS A N 1
ATOM 738 C CA . HIS A 1 96 ? 45.330 -4.116 -70.077 1.00 92.38 96 HIS A CA 1
ATOM 739 C C . HIS A 1 96 ? 46.543 -4.270 -69.152 1.00 92.38 96 HIS A C 1
ATOM 741 O O . HIS A 1 96 ? 46.669 -5.289 -68.464 1.00 92.38 96 HIS A O 1
ATOM 747 N N . PRO A 1 97 ? 47.442 -3.275 -69.085 1.00 92.38 97 PRO A N 1
ATOM 748 C CA . PRO A 1 97 ? 48.452 -3.218 -68.037 1.00 92.38 97 PRO A CA 1
ATOM 749 C C . PRO A 1 97 ? 47.798 -3.235 -66.650 1.00 92.38 97 PRO A C 1
ATOM 751 O O . PRO A 1 97 ? 46.800 -2.551 -66.411 1.00 92.38 97 PRO A O 1
ATOM 754 N N . VAL A 1 98 ? 48.387 -3.973 -65.707 1.00 90.81 98 VAL A N 1
ATOM 755 C CA . VAL A 1 98 ? 47.870 -4.063 -64.327 1.00 90.81 98 VAL A CA 1
ATOM 756 C C . VAL A 1 98 ? 47.757 -2.688 -63.673 1.00 90.81 98 VAL A C 1
ATOM 758 O O . VAL A 1 98 ? 46.814 -2.449 -62.928 1.00 90.81 98 VAL A O 1
ATOM 761 N N . THR A 1 99 ? 48.671 -1.765 -63.975 1.00 88.50 99 THR A N 1
ATOM 762 C CA . THR A 1 99 ? 48.655 -0.393 -63.447 1.00 88.50 99 THR A CA 1
ATOM 763 C C . THR A 1 99 ? 47.389 0.376 -63.834 1.00 88.50 99 THR A C 1
ATOM 765 O O . THR A 1 99 ? 46.832 1.093 -63.004 1.00 88.50 99 THR A O 1
ATOM 768 N N . GLU A 1 100 ? 46.893 0.190 -65.058 1.00 91.44 100 GLU A N 1
ATOM 769 C CA . GLU A 1 100 ? 45.672 0.830 -65.555 1.00 91.44 100 GLU A CA 1
ATOM 770 C C . GLU A 1 100 ? 44.425 0.266 -64.854 1.00 91.44 100 GLU A C 1
ATOM 772 O O . GLU A 1 100 ? 43.585 1.012 -64.343 1.00 91.44 100 GLU A O 1
ATOM 777 N N . ILE A 1 101 ? 44.334 -1.065 -64.770 1.00 92.44 101 ILE A N 1
ATOM 778 C CA . ILE A 1 101 ? 43.227 -1.770 -64.108 1.00 92.44 101 ILE A CA 1
ATOM 779 C C . ILE A 1 101 ? 43.208 -1.477 -62.609 1.00 92.44 101 ILE A C 1
ATOM 781 O O . ILE A 1 101 ? 42.149 -1.204 -62.047 1.00 92.44 101 ILE A O 1
ATOM 785 N N . ALA A 1 102 ? 44.376 -1.466 -61.965 1.00 90.38 102 ALA A N 1
ATOM 786 C CA . ALA A 1 102 ? 44.517 -1.109 -60.561 1.00 90.38 102 ALA A CA 1
ATOM 787 C C . ALA A 1 102 ? 44.003 0.311 -60.292 1.00 90.38 102 ALA A C 1
ATOM 789 O O . ALA A 1 102 ? 43.322 0.522 -59.292 1.00 90.38 102 ALA A O 1
ATOM 790 N N . GLY A 1 103 ? 44.256 1.265 -61.197 1.00 92.88 103 GLY A N 1
ATOM 791 C CA . GLY A 1 103 ? 43.675 2.607 -61.129 1.00 92.88 103 GLY A CA 1
ATOM 792 C C . GLY A 1 103 ? 42.143 2.581 -61.140 1.00 92.88 103 GLY A C 1
ATOM 793 O O . GLY A 1 103 ? 41.509 3.151 -60.252 1.00 92.88 103 GLY A O 1
ATOM 794 N N . ARG A 1 104 ? 41.537 1.852 -62.088 1.00 92.94 104 ARG A N 1
ATOM 795 C CA . ARG A 1 104 ? 40.071 1.713 -62.185 1.00 92.94 104 ARG A CA 1
ATOM 796 C C . ARG A 1 104 ? 39.456 1.020 -60.966 1.00 92.94 104 ARG A C 1
ATOM 798 O O . ARG A 1 104 ? 38.479 1.520 -60.409 1.00 92.94 104 ARG A O 1
ATOM 805 N N . HIS A 1 105 ? 40.036 -0.089 -60.509 1.00 92.75 105 HIS A N 1
ATOM 806 C CA . HIS A 1 105 ? 39.576 -0.786 -59.306 1.00 92.75 105 HIS A CA 1
ATOM 807 C C . HIS A 1 105 ? 39.754 0.056 -58.044 1.00 92.75 105 HIS A C 1
ATOM 809 O O . HIS A 1 105 ? 38.876 0.043 -57.186 1.00 92.75 105 HIS A O 1
ATOM 815 N N . ARG A 1 106 ? 40.833 0.842 -57.937 1.00 94.44 106 ARG A N 1
ATOM 816 C CA . ARG A 1 106 ? 41.032 1.762 -56.812 1.00 94.44 106 ARG A CA 1
ATOM 817 C C . ARG A 1 106 ? 39.898 2.777 -56.723 1.00 94.44 106 ARG A C 1
ATOM 819 O O . ARG A 1 106 ? 39.364 2.955 -55.637 1.00 94.44 106 ARG A O 1
ATOM 826 N N . VAL A 1 107 ? 39.487 3.374 -57.843 1.00 95.62 107 VAL A N 1
ATOM 827 C CA . VAL A 1 107 ? 38.351 4.313 -57.872 1.00 95.62 107 VAL A CA 1
ATOM 828 C C . VAL A 1 107 ? 37.050 3.625 -57.449 1.00 95.62 107 VAL A C 1
ATOM 830 O O . VAL A 1 107 ? 36.300 4.177 -56.649 1.00 95.62 107 VAL A O 1
ATOM 833 N N . GLN A 1 108 ? 36.790 2.403 -57.927 1.00 94.69 108 GLN A N 1
ATOM 834 C CA . GLN A 1 108 ? 35.599 1.636 -57.536 1.00 94.69 108 GLN A CA 1
ATOM 835 C C . GLN A 1 108 ? 35.584 1.308 -56.035 1.00 94.69 108 GLN A C 1
ATOM 837 O O . GLN A 1 108 ? 34.572 1.522 -55.370 1.00 94.69 108 GLN A O 1
ATOM 842 N N . LEU A 1 109 ? 36.708 0.829 -55.495 1.00 95.81 109 LEU A N 1
ATOM 843 C CA . LEU A 1 109 ? 36.852 0.501 -54.075 1.00 95.81 109 LEU A CA 1
ATOM 844 C C . LEU A 1 109 ? 36.771 1.749 -53.194 1.00 95.81 109 LEU A C 1
ATOM 846 O O . LEU A 1 109 ? 36.094 1.718 -52.173 1.00 95.81 109 LEU A O 1
ATOM 850 N N . GLN A 1 110 ? 37.399 2.854 -53.601 1.00 96.12 110 GLN A N 1
ATOM 851 C CA . GLN A 1 110 ? 37.282 4.140 -52.910 1.00 96.12 110 GLN A CA 1
ATOM 852 C C . GLN A 1 110 ? 35.835 4.636 -52.914 1.00 96.12 110 GLN A C 1
ATOM 854 O O . GLN A 1 110 ? 35.330 5.038 -51.874 1.00 96.12 110 GLN A O 1
ATOM 859 N N . GLY A 1 111 ? 35.133 4.544 -54.046 1.00 96.06 111 GLY A N 1
ATOM 860 C CA . GLY A 1 111 ? 33.720 4.912 -54.124 1.00 96.06 111 GLY A CA 1
ATOM 861 C C . GLY A 1 111 ? 32.820 4.044 -53.236 1.00 96.06 111 GLY A C 1
ATOM 862 O O . GLY A 1 111 ? 31.889 4.560 -52.623 1.00 96.06 111 GLY A O 1
ATOM 863 N N . ALA A 1 112 ? 33.092 2.740 -53.137 1.00 96.06 112 ALA A N 1
ATOM 864 C CA . ALA A 1 112 ? 32.378 1.845 -52.225 1.00 96.06 112 ALA A CA 1
ATOM 865 C C . ALA A 1 112 ? 32.691 2.147 -50.750 1.00 96.06 112 ALA A C 1
ATOM 867 O O . ALA A 1 112 ? 31.780 2.138 -49.924 1.00 96.06 112 ALA A O 1
ATOM 868 N N . LEU A 1 113 ? 33.950 2.459 -50.429 1.00 96.50 113 LEU A N 1
ATOM 869 C CA . LEU A 1 113 ? 34.380 2.826 -49.082 1.00 96.50 113 LEU A CA 1
ATOM 870 C C . LEU A 1 113 ? 33.713 4.127 -48.620 1.00 96.50 113 LEU A C 1
ATOM 872 O O . LEU A 1 113 ? 33.052 4.116 -47.589 1.00 96.50 113 LEU A O 1
ATOM 876 N N . ILE A 1 114 ? 33.765 5.184 -49.438 1.00 96.31 114 ILE A N 1
ATOM 877 C CA . ILE A 1 114 ? 33.123 6.483 -49.156 1.00 96.31 114 ILE A CA 1
ATOM 878 C C . ILE A 1 114 ? 31.618 6.319 -48.899 1.00 96.31 114 ILE A C 1
ATOM 880 O O . ILE A 1 114 ? 31.040 7.017 -48.075 1.00 96.31 114 ILE A O 1
ATOM 884 N N . LYS A 1 115 ? 30.954 5.385 -49.593 1.00 94.81 115 LYS A N 1
ATOM 885 C CA . LYS A 1 115 ? 29.530 5.084 -49.355 1.00 94.81 115 LYS A CA 1
ATOM 886 C C . LYS A 1 115 ? 29.280 4.287 -48.072 1.00 94.81 115 LYS A C 1
ATOM 888 O O . LYS A 1 115 ? 28.173 4.342 -47.544 1.00 94.81 115 LYS A O 1
ATOM 893 N N . SER A 1 116 ? 30.266 3.526 -47.608 1.00 96.38 116 SER A N 1
ATOM 894 C CA . SER A 1 116 ? 30.151 2.642 -46.443 1.00 96.38 116 SER A CA 1
ATOM 895 C C . SER A 1 116 ? 30.491 3.354 -45.133 1.00 96.38 116 SER A C 1
ATOM 897 O O . SER A 1 116 ? 29.897 3.037 -44.110 1.00 96.38 116 SER A O 1
ATOM 899 N N . GLU A 1 117 ? 31.398 4.333 -45.158 1.00 95.50 117 GLU A N 1
ATOM 900 C CA . GLU A 1 117 ? 31.770 5.157 -43.997 1.00 95.50 117 GLU A CA 1
ATOM 901 C C . GLU A 1 117 ? 30.559 5.788 -43.274 1.00 95.50 117 GLU A C 1
ATOM 903 O O . GLU A 1 117 ? 30.394 5.517 -42.086 1.00 95.50 117 GLU A O 1
ATOM 908 N N . PRO A 1 118 ? 29.626 6.500 -43.943 1.00 96.94 118 PRO A N 1
ATOM 909 C CA . PRO A 1 118 ? 28.463 7.068 -43.256 1.00 96.94 118 PRO A CA 1
ATOM 910 C C . PRO A 1 118 ? 27.481 6.001 -42.751 1.00 96.94 118 PRO A C 1
ATOM 912 O O . PRO A 1 118 ? 26.740 6.244 -41.804 1.00 96.94 118 PRO A O 1
ATOM 915 N N . GLN A 1 119 ? 27.448 4.811 -43.367 1.00 96.44 119 GLN A N 1
ATOM 916 C CA . GLN A 1 119 ? 26.633 3.696 -42.868 1.00 96.44 119 GLN A CA 1
ATOM 917 C C . GLN A 1 119 ? 27.205 3.138 -41.562 1.00 96.44 119 GLN A C 1
ATOM 919 O O . GLN A 1 119 ? 26.440 2.797 -40.665 1.00 96.44 119 GLN A O 1
ATOM 924 N N . LEU A 1 120 ? 28.534 3.069 -41.448 1.00 96.81 120 LEU A N 1
ATOM 925 C CA . LEU A 1 120 ? 29.214 2.663 -40.223 1.00 96.81 120 LEU A CA 1
ATOM 926 C C . LEU A 1 120 ? 28.912 3.653 -39.092 1.00 96.81 120 LEU A C 1
ATOM 928 O O . LEU A 1 120 ? 28.433 3.231 -38.044 1.00 96.81 120 LEU A O 1
ATOM 932 N N . GLU A 1 121 ? 29.082 4.955 -39.339 1.00 96.81 121 GLU A N 1
ATOM 933 C CA . GLU A 1 121 ? 28.757 6.004 -38.360 1.00 96.81 121 GLU A CA 1
ATOM 934 C C . GLU A 1 121 ? 27.279 5.957 -37.940 1.00 96.81 121 GLU A C 1
ATOM 936 O O . GLU A 1 121 ? 26.959 6.024 -36.753 1.00 96.81 121 GLU A O 1
ATOM 941 N N . ALA A 1 122 ? 26.362 5.779 -38.899 1.00 97.50 122 ALA A N 1
ATOM 942 C CA . ALA A 1 122 ? 24.934 5.668 -38.611 1.00 97.50 122 ALA A CA 1
ATOM 943 C C . ALA A 1 122 ? 24.601 4.437 -37.752 1.00 97.50 122 ALA A C 1
ATOM 945 O O . ALA A 1 122 ? 23.752 4.520 -36.864 1.00 97.50 122 ALA A O 1
ATOM 946 N N . MET A 1 123 ? 25.259 3.298 -37.991 1.00 97.69 123 MET A N 1
ATOM 947 C CA . MET A 1 123 ? 25.073 2.090 -37.185 1.00 97.69 123 MET A CA 1
ATOM 948 C C . MET A 1 123 ? 25.630 2.247 -35.768 1.00 97.69 123 MET A C 1
ATOM 950 O O . MET A 1 123 ? 24.978 1.823 -34.815 1.00 97.69 123 MET A O 1
ATOM 954 N N . GLU A 1 124 ? 26.796 2.874 -35.610 1.00 97.62 124 GLU A N 1
ATOM 955 C CA . GLU A 1 124 ? 27.374 3.169 -34.294 1.00 97.62 124 GLU A CA 1
ATOM 956 C C . GLU A 1 124 ? 26.483 4.128 -33.494 1.00 97.62 124 GLU A C 1
ATOM 958 O O . GLU A 1 124 ? 26.177 3.861 -32.329 1.00 97.62 124 GLU A O 1
ATOM 963 N N . ALA A 1 125 ? 25.980 5.186 -34.136 1.00 97.88 125 ALA A N 1
ATOM 964 C CA . ALA A 1 125 ? 25.026 6.106 -33.524 1.00 97.88 125 ALA A CA 1
ATOM 965 C C . ALA A 1 125 ? 23.723 5.394 -33.122 1.00 97.88 125 ALA A C 1
ATOM 967 O O . ALA A 1 125 ? 23.241 5.574 -32.005 1.00 97.88 125 ALA A O 1
ATOM 968 N N . ALA A 1 126 ? 23.179 4.533 -33.989 1.00 98.00 126 ALA A N 1
ATOM 969 C CA . ALA A 1 126 ? 21.973 3.767 -33.684 1.00 98.00 126 ALA A CA 1
ATOM 970 C C . ALA A 1 126 ? 22.167 2.832 -32.478 1.00 98.00 126 ALA A C 1
ATOM 972 O O . ALA A 1 126 ? 21.279 2.735 -31.631 1.00 98.00 126 ALA A O 1
ATOM 973 N N . LEU A 1 127 ? 23.325 2.171 -32.367 1.00 98.31 127 LEU A N 1
ATOM 974 C CA . LEU A 1 127 ? 23.654 1.342 -31.205 1.00 98.31 127 LEU A CA 1
ATOM 975 C C . LEU A 1 127 ? 23.714 2.168 -29.917 1.00 98.31 127 LEU A C 1
ATOM 977 O O . LEU A 1 127 ? 23.154 1.743 -28.907 1.00 98.31 127 LEU A O 1
ATOM 981 N N . HIS A 1 128 ? 24.334 3.349 -29.964 1.00 97.62 128 HIS A N 1
ATOM 982 C CA . HIS A 1 128 ? 24.377 4.261 -28.822 1.00 97.62 128 HIS A CA 1
ATOM 983 C C . HIS A 1 128 ? 22.970 4.677 -28.380 1.00 97.62 128 HIS A C 1
ATOM 985 O O . HIS A 1 128 ? 22.623 4.532 -27.211 1.00 97.62 128 HIS A O 1
ATOM 991 N N . THR A 1 129 ? 22.120 5.099 -29.321 1.00 98.19 129 THR A N 1
ATOM 992 C CA . THR A 1 129 ? 20.733 5.488 -29.023 1.00 98.19 129 THR A CA 1
ATOM 993 C C . THR A 1 129 ? 19.926 4.339 -28.416 1.00 98.19 129 THR A C 1
ATOM 995 O O . THR A 1 129 ? 19.155 4.551 -27.482 1.00 98.19 129 THR A O 1
ATOM 998 N N . ILE A 1 130 ? 20.099 3.106 -28.907 1.00 98.12 130 ILE A N 1
ATOM 999 C CA . ILE A 1 130 ? 19.432 1.928 -28.329 1.00 98.12 130 ILE A CA 1
ATOM 1000 C C . ILE A 1 130 ? 19.916 1.677 -26.897 1.00 98.12 130 ILE A C 1
ATOM 1002 O O . ILE A 1 130 ? 19.110 1.331 -26.030 1.00 98.12 130 ILE A O 1
ATOM 1006 N N . GLN A 1 131 ? 21.212 1.852 -26.635 1.00 97.75 131 GLN A N 1
ATOM 1007 C CA . GLN A 1 131 ? 21.766 1.694 -25.295 1.00 97.75 131 GLN A CA 1
ATOM 1008 C C . GLN A 1 131 ? 21.191 2.734 -24.325 1.00 97.75 131 GLN A C 1
ATOM 1010 O O . GLN A 1 131 ? 20.710 2.351 -23.258 1.00 97.75 131 GLN A O 1
ATOM 1015 N N . GLU A 1 132 ? 21.172 4.011 -24.709 1.00 98.12 132 GLU A N 1
ATOM 1016 C CA . GLU A 1 132 ? 20.582 5.094 -23.910 1.00 98.12 132 GLU A CA 1
ATOM 1017 C C . GLU A 1 132 ? 19.100 4.834 -23.624 1.00 98.12 132 GLU A C 1
ATOM 1019 O O . GLU A 1 132 ? 18.676 4.855 -22.468 1.00 98.12 132 GLU A O 1
ATOM 1024 N N . ALA A 1 133 ? 18.325 4.473 -24.652 1.00 98.06 133 ALA A N 1
ATOM 1025 C CA . ALA A 1 133 ? 16.917 4.122 -24.493 1.00 98.06 133 ALA A CA 1
ATOM 1026 C C . ALA A 1 133 ? 16.720 2.933 -23.534 1.00 98.06 133 ALA A C 1
ATOM 1028 O O . ALA A 1 133 ? 15.774 2.910 -22.745 1.00 98.06 133 ALA A O 1
ATOM 1029 N N . GLY A 1 134 ? 17.623 1.948 -23.567 1.00 98.12 134 GLY A N 1
ATOM 1030 C CA . GLY A 1 134 ? 17.617 0.818 -22.641 1.00 98.12 134 GLY A CA 1
ATOM 1031 C C . GLY A 1 134 ? 17.920 1.215 -21.193 1.00 98.12 134 GLY A C 1
ATOM 1032 O O . GLY A 1 134 ? 17.341 0.646 -20.266 1.00 98.12 134 GLY A O 1
ATOM 1033 N N . GLU A 1 135 ? 18.810 2.181 -20.972 1.00 98.25 135 GLU A N 1
ATOM 1034 C CA . GLU A 1 135 ? 19.111 2.717 -19.641 1.00 98.25 135 GLU A CA 1
ATOM 1035 C C . GLU A 1 135 ? 17.962 3.563 -19.090 1.00 98.25 135 GLU A C 1
ATOM 1037 O O . GLU A 1 135 ? 17.568 3.383 -17.935 1.00 98.25 135 GLU A O 1
ATOM 1042 N N . ASP A 1 136 ? 17.376 4.426 -19.915 1.00 98.19 136 ASP A N 1
ATOM 1043 C CA . ASP A 1 136 ? 16.232 5.248 -19.524 1.00 98.19 136 ASP A CA 1
ATOM 1044 C C . ASP A 1 136 ? 15.000 4.396 -19.220 1.00 98.19 136 ASP A C 1
ATOM 1046 O O . ASP A 1 136 ? 14.310 4.638 -18.226 1.00 98.19 136 ASP A O 1
ATOM 1050 N N . LEU A 1 137 ? 14.773 3.330 -19.994 1.00 98.25 137 LEU A N 1
ATOM 1051 C CA . LEU A 1 137 ? 13.728 2.356 -19.693 1.00 98.25 137 LEU A CA 1
ATOM 1052 C C . LEU A 1 137 ? 13.944 1.708 -18.320 1.00 98.25 137 LEU A C 1
ATOM 1054 O O . LEU A 1 137 ? 12.996 1.605 -17.544 1.00 98.25 137 LEU A O 1
ATOM 1058 N N . LYS A 1 138 ? 15.176 1.302 -17.984 1.00 98.19 138 LYS A N 1
ATOM 1059 C CA . LYS A 1 138 ? 15.484 0.729 -16.660 1.00 98.19 138 LYS A CA 1
ATOM 1060 C C . LYS A 1 138 ? 15.196 1.724 -15.539 1.00 98.19 138 LYS A C 1
ATOM 1062 O O . LYS A 1 138 ? 14.501 1.370 -14.590 1.00 98.19 138 LYS A O 1
ATOM 1067 N N . ARG A 1 139 ? 15.655 2.974 -15.674 1.00 98.31 139 ARG A N 1
ATOM 1068 C CA . ARG A 1 139 ? 15.389 4.040 -14.691 1.00 98.31 139 ARG A CA 1
ATOM 1069 C C . ARG A 1 139 ? 13.891 4.280 -14.516 1.00 98.31 139 ARG A C 1
ATOM 1071 O O . ARG A 1 139 ? 13.424 4.407 -13.389 1.00 98.31 139 ARG A O 1
ATOM 1078 N N . SER A 1 140 ? 13.138 4.309 -15.616 1.00 98.31 140 SER A N 1
ATOM 1079 C CA . SER A 1 140 ? 11.684 4.481 -15.594 1.00 98.31 140 SER A CA 1
ATOM 1080 C C . SER A 1 140 ? 10.982 3.316 -14.890 1.00 98.31 140 SER A C 1
ATOM 1082 O O . SER A 1 140 ? 10.126 3.544 -14.040 1.00 98.31 140 SER A O 1
ATOM 1084 N N . VAL A 1 141 ? 11.384 2.072 -15.170 1.00 98.44 141 VAL A N 1
ATOM 1085 C CA . VAL A 1 141 ? 10.838 0.881 -14.499 1.00 98.44 141 VAL A CA 1
ATOM 1086 C C . VAL A 1 141 ? 11.137 0.895 -13.000 1.00 98.44 141 VAL A C 1
ATOM 1088 O O . VAL A 1 141 ? 10.250 0.592 -12.203 1.00 98.44 141 VAL A O 1
ATOM 1091 N N . ASP A 1 142 ? 12.355 1.255 -12.602 1.00 98.38 142 ASP A N 1
ATOM 1092 C CA . ASP A 1 142 ? 12.727 1.325 -11.187 1.00 98.38 142 ASP A CA 1
ATOM 1093 C C . ASP A 1 142 ? 11.973 2.444 -10.457 1.00 98.38 142 ASP A C 1
ATOM 1095 O O . ASP A 1 142 ? 11.511 2.241 -9.332 1.00 98.38 142 ASP A O 1
ATOM 1099 N N . PHE A 1 143 ? 11.773 3.590 -11.114 1.00 98.38 143 PHE A N 1
ATOM 1100 C CA . PHE A 1 143 ? 10.935 4.671 -10.599 1.00 98.38 143 PHE A CA 1
ATOM 1101 C C . PHE A 1 143 ? 9.484 4.217 -10.397 1.00 98.38 143 PHE A C 1
ATOM 1103 O O . PHE A 1 143 ? 8.942 4.380 -9.307 1.00 98.38 143 PHE A O 1
ATOM 1110 N N . LEU A 1 144 ? 8.878 3.580 -11.405 1.00 98.50 144 LEU A N 1
ATOM 1111 C CA . LEU A 1 144 ? 7.503 3.077 -11.321 1.00 98.50 144 LEU A CA 1
ATOM 1112 C C . LEU A 1 144 ? 7.346 2.005 -10.238 1.00 98.50 144 LEU A C 1
ATOM 1114 O O . LEU A 1 144 ? 6.348 2.002 -9.519 1.00 98.50 144 LEU A O 1
ATOM 1118 N N . ARG A 1 145 ? 8.329 1.106 -10.083 1.00 98.38 145 ARG A N 1
ATOM 1119 C CA . ARG A 1 145 ? 8.324 0.111 -9.001 1.00 98.38 145 ARG A CA 1
ATOM 1120 C C . ARG A 1 145 ? 8.282 0.800 -7.641 1.00 98.38 145 ARG A C 1
ATOM 1122 O O . ARG A 1 145 ? 7.444 0.451 -6.813 1.00 98.38 145 ARG A O 1
ATOM 1129 N N . LYS A 1 146 ? 9.145 1.797 -7.443 1.00 98.38 146 LYS A N 1
ATOM 1130 C CA . LYS A 1 146 ? 9.196 2.561 -6.199 1.00 98.38 146 LYS A CA 1
ATOM 1131 C C . LYS A 1 146 ? 7.892 3.314 -5.936 1.00 98.38 146 LYS A C 1
ATOM 1133 O O . LYS A 1 146 ? 7.416 3.312 -4.810 1.00 98.38 146 LYS A O 1
ATOM 1138 N N . GLU A 1 147 ? 7.285 3.910 -6.958 1.00 98.38 147 GLU A N 1
ATOM 1139 C CA . GLU A 1 147 ? 6.007 4.617 -6.813 1.00 98.38 147 GLU A CA 1
ATOM 1140 C C . GLU A 1 147 ? 4.885 3.680 -6.329 1.00 98.38 147 GLU A C 1
ATOM 1142 O O . GLU A 1 147 ? 4.120 4.030 -5.428 1.00 98.38 147 GLU A O 1
ATOM 1147 N N . VAL A 1 148 ? 4.826 2.453 -6.862 1.00 98.44 148 VAL A N 1
ATOM 1148 C CA . VAL A 1 148 ? 3.870 1.420 -6.421 1.00 98.44 148 VAL A CA 1
ATOM 1149 C C . VAL A 1 148 ? 4.134 0.978 -4.977 1.00 98.44 148 VAL A C 1
ATOM 1151 O O . VAL A 1 148 ? 3.184 0.798 -4.206 1.00 98.44 148 VAL A O 1
ATOM 1154 N N . GLU A 1 149 ? 5.403 0.804 -4.601 1.00 98.38 149 GLU A N 1
ATOM 1155 C CA . GLU A 1 149 ? 5.812 0.471 -3.230 1.00 98.38 149 GLU A CA 1
ATOM 1156 C C . GLU A 1 149 ? 5.421 1.591 -2.253 1.00 98.38 149 GLU A C 1
ATOM 1158 O O . GLU A 1 149 ? 4.712 1.336 -1.278 1.00 98.38 149 GLU A O 1
ATOM 1163 N N . ASP A 1 150 ? 5.770 2.842 -2.563 1.00 97.75 150 ASP A N 1
ATOM 1164 C CA . ASP A 1 150 ? 5.471 4.018 -1.740 1.00 97.75 150 ASP A CA 1
ATOM 1165 C C . ASP A 1 150 ? 3.953 4.222 -1.558 1.00 97.75 150 ASP A C 1
ATOM 1167 O O . ASP A 1 150 ? 3.487 4.529 -0.450 1.00 97.75 150 ASP A O 1
ATOM 1171 N N . PHE A 1 151 ? 3.164 4.008 -2.621 1.00 97.25 151 PHE A N 1
ATOM 1172 C CA . PHE A 1 151 ? 1.699 4.036 -2.568 1.00 97.25 151 PHE A CA 1
ATOM 1173 C C . PHE A 1 151 ? 1.144 2.950 -1.637 1.00 97.25 151 PHE A C 1
ATOM 1175 O O . PHE A 1 151 ? 0.340 3.238 -0.743 1.00 97.25 151 PHE A O 1
ATOM 1182 N N . SER A 1 152 ? 1.608 1.709 -1.805 1.00 97.75 152 SER A N 1
ATOM 1183 C CA . SER A 1 152 ? 1.161 0.560 -1.008 1.00 97.75 152 SER A CA 1
ATOM 1184 C C . SER A 1 152 ? 1.492 0.743 0.472 1.00 97.75 152 SER A C 1
ATOM 1186 O O . SER A 1 152 ? 0.632 0.558 1.336 1.00 97.75 152 SER A O 1
ATOM 1188 N N . ASP A 1 153 ? 2.707 1.194 0.773 1.00 97.69 153 ASP A N 1
ATOM 1189 C CA . ASP A 1 153 ? 3.139 1.506 2.131 1.00 97.69 153 ASP A CA 1
ATOM 1190 C C . ASP A 1 153 ? 2.325 2.656 2.737 1.00 97.69 153 ASP A C 1
ATOM 1192 O O . ASP A 1 153 ? 1.984 2.637 3.924 1.00 97.69 153 ASP A O 1
ATOM 1196 N N . GLY A 1 154 ? 1.975 3.663 1.931 1.00 97.25 154 GLY A N 1
ATOM 1197 C CA . GLY A 1 154 ? 1.062 4.734 2.325 1.00 97.25 154 GLY A CA 1
ATOM 1198 C C . GLY A 1 154 ? -0.297 4.197 2.770 1.00 97.25 154 GLY A C 1
ATOM 1199 O O . GLY A 1 154 ? -0.784 4.574 3.840 1.00 97.25 154 GLY A O 1
ATOM 1200 N N . TYR A 1 155 ? -0.865 3.282 1.988 1.00 97.31 155 TYR A N 1
ATOM 1201 C CA . TYR A 1 155 ? -2.145 2.649 2.284 1.00 97.31 155 TYR A CA 1
ATOM 1202 C C . TYR A 1 155 ? -2.091 1.775 3.545 1.00 97.31 155 TYR A C 1
ATOM 1204 O O . TYR A 1 155 ? -2.953 1.884 4.420 1.00 97.31 155 TYR A O 1
ATOM 1212 N N . ILE A 1 156 ? -1.036 0.966 3.700 1.00 97.62 156 ILE A N 1
ATOM 1213 C CA . ILE A 1 156 ? -0.814 0.136 4.894 1.00 97.62 156 ILE A CA 1
ATOM 1214 C C . ILE A 1 156 ? -0.729 1.007 6.151 1.00 97.62 156 ILE A C 1
ATOM 1216 O O . ILE A 1 156 ? -1.372 0.695 7.156 1.00 97.62 156 ILE A O 1
ATOM 1220 N N . ARG A 1 157 ? 0.019 2.117 6.101 1.00 98.06 157 ARG A N 1
ATOM 1221 C CA . ARG A 1 157 ? 0.119 3.064 7.223 1.00 98.06 157 ARG A CA 1
ATOM 1222 C C . ARG A 1 157 ? -1.243 3.641 7.604 1.00 98.06 157 ARG A C 1
ATOM 1224 O O . ARG A 1 157 ? -1.562 3.686 8.789 1.00 98.06 157 ARG A O 1
ATOM 1231 N N . ALA A 1 158 ? -2.055 4.037 6.624 1.00 97.81 158 ALA A N 1
ATOM 1232 C CA . ALA A 1 158 ? -3.398 4.558 6.876 1.00 97.81 158 ALA A CA 1
ATOM 1233 C C . ALA A 1 158 ? -4.301 3.520 7.566 1.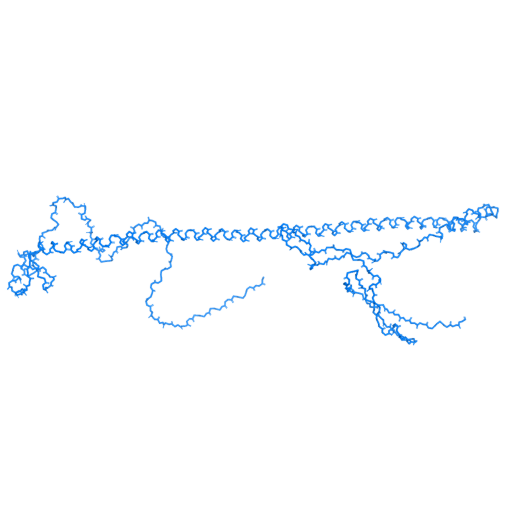00 97.81 158 ALA A C 1
ATOM 1235 O O . ALA A 1 158 ? -4.954 3.833 8.561 1.00 97.81 158 ALA A O 1
ATOM 1236 N N . ILE A 1 159 ? -4.273 2.264 7.106 1.00 97.38 159 ILE A N 1
ATOM 1237 C CA . ILE A 1 159 ? -5.026 1.162 7.726 1.00 97.38 159 ILE A CA 1
ATOM 1238 C C . ILE A 1 159 ? -4.559 0.908 9.163 1.00 97.38 159 ILE A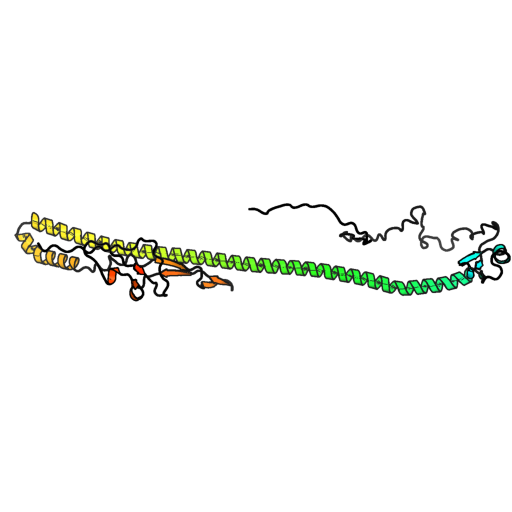 C 1
ATOM 1240 O O . ILE A 1 159 ? -5.380 0.717 10.059 1.00 97.38 159 ILE A O 1
ATOM 1244 N N . GLN A 1 160 ? -3.247 0.894 9.404 1.00 98.06 160 GLN A N 1
ATOM 1245 C CA . GLN A 1 160 ? -2.695 0.674 10.742 1.00 98.06 160 GLN A CA 1
ATOM 1246 C C . GLN A 1 160 ? -3.087 1.795 11.710 1.00 98.06 160 GLN A C 1
ATOM 1248 O O . GLN A 1 160 ? -3.462 1.511 12.846 1.00 98.06 160 GLN A O 1
ATOM 1253 N N . GLU A 1 161 ? -3.047 3.048 11.260 1.00 97.69 161 GLU A N 1
ATOM 1254 C CA . GLU A 1 161 ? -3.469 4.207 12.047 1.00 97.69 161 GLU A CA 1
ATOM 1255 C C . GLU A 1 161 ? -4.976 4.173 12.341 1.00 97.69 161 GLU A C 1
ATOM 1257 O O . GLU A 1 161 ? -5.394 4.439 13.467 1.00 97.69 161 GLU A O 1
ATOM 1262 N N . HIS A 1 162 ? -5.799 3.781 11.361 1.00 97.56 162 HIS A N 1
ATOM 1263 C CA . HIS A 1 162 ? -7.236 3.565 11.562 1.00 97.56 162 HIS A CA 1
ATOM 1264 C C . HIS A 1 162 ? -7.521 2.452 12.574 1.00 97.56 162 HIS A C 1
ATOM 1266 O O . HIS A 1 162 ? -8.339 2.627 13.471 1.00 97.56 162 HIS A O 1
ATOM 1272 N N . ARG A 1 163 ? -6.790 1.333 12.501 1.00 97.25 163 ARG A N 1
ATOM 1273 C CA . ARG A 1 163 ? -6.895 0.237 13.476 1.00 97.25 163 ARG A CA 1
ATOM 1274 C C . ARG A 1 163 ? -6.608 0.713 14.897 1.00 97.25 163 ARG A C 1
ATOM 1276 O O . ARG A 1 163 ? -7.340 0.348 15.807 1.00 97.25 163 ARG A O 1
ATOM 1283 N N . VAL A 1 164 ? -5.533 1.479 15.092 1.00 97.88 164 VAL A N 1
ATOM 1284 C CA . VAL A 1 164 ? -5.170 1.996 16.422 1.00 97.88 164 VAL A CA 1
ATOM 1285 C C . VAL A 1 164 ? -6.272 2.902 16.964 1.00 97.88 164 VAL A C 1
ATOM 1287 O O . VAL A 1 164 ? -6.667 2.717 18.110 1.00 97.88 164 VAL A O 1
ATOM 1290 N N . ARG A 1 165 ? -6.820 3.800 16.135 1.00 96.12 165 ARG A N 1
ATOM 1291 C CA . ARG A 1 165 ? -7.940 4.671 16.525 1.00 96.12 165 ARG A CA 1
ATOM 1292 C C . ARG A 1 165 ? -9.180 3.877 16.938 1.00 96.12 165 ARG A C 1
ATOM 1294 O O . ARG A 1 165 ? -9.686 4.092 18.025 1.00 96.12 165 ARG A O 1
ATOM 1301 N N . LEU A 1 166 ? -9.598 2.882 16.151 1.00 95.75 166 LEU A N 1
ATOM 1302 C CA . LEU A 1 166 ? -10.757 2.050 16.505 1.00 95.75 166 LEU A CA 1
ATOM 1303 C C . LEU A 1 166 ? -10.583 1.300 17.833 1.00 95.75 166 LEU A C 1
ATOM 1305 O O . LEU A 1 166 ? -11.550 1.112 18.563 1.00 95.75 166 LEU A O 1
ATOM 1309 N N . LEU A 1 167 ? -9.369 0.834 18.138 1.00 96.12 167 LEU A N 1
ATOM 1310 C CA . LEU A 1 167 ? -9.091 0.176 19.417 1.00 96.12 167 LEU A CA 1
ATOM 1311 C C . LEU A 1 167 ? -9.131 1.174 20.580 1.00 96.12 167 LEU A C 1
ATOM 1313 O O . LEU A 1 167 ? -9.704 0.856 21.615 1.00 96.12 167 LEU A O 1
ATOM 1317 N N . GLN A 1 168 ? -8.595 2.382 20.384 1.00 95.69 168 GLN A N 1
ATOM 1318 C CA . GLN A 1 168 ? -8.697 3.464 21.365 1.00 95.69 168 GLN A CA 1
ATOM 1319 C C . GLN A 1 168 ? -10.156 3.841 21.629 1.00 95.69 168 GLN A C 1
ATOM 1321 O O . GLN A 1 168 ? -10.548 3.920 22.789 1.00 95.69 168 GLN A O 1
ATOM 1326 N N . ASP A 1 169 ? -10.975 3.966 20.581 1.00 91.75 169 ASP A N 1
ATOM 1327 C CA . ASP A 1 169 ? -12.408 4.237 20.720 1.00 91.75 169 ASP A CA 1
ATOM 1328 C C . ASP A 1 169 ? -13.091 3.153 21.575 1.00 91.75 169 ASP A C 1
ATOM 1330 O O . ASP A 1 169 ? -13.882 3.462 22.461 1.00 91.75 169 ASP A O 1
ATOM 1334 N N . ILE A 1 170 ? -12.767 1.869 21.362 1.00 91.19 170 ILE A N 1
ATOM 1335 C CA . ILE A 1 170 ? -13.304 0.764 22.178 1.00 91.19 170 ILE A CA 1
ATOM 1336 C C . ILE A 1 170 ? -12.879 0.899 23.643 1.00 91.19 170 ILE A C 1
ATOM 1338 O O . ILE A 1 170 ? -13.718 0.746 24.533 1.00 91.19 170 ILE A O 1
ATOM 1342 N N . ASP A 1 171 ? -11.601 1.164 23.901 1.00 93.50 171 ASP A N 1
ATOM 1343 C CA . ASP A 1 171 ? -11.065 1.259 25.260 1.00 93.50 171 ASP A CA 1
ATOM 1344 C C . ASP A 1 171 ? -11.663 2.455 26.021 1.00 93.50 171 ASP A C 1
ATOM 1346 O O . ASP A 1 171 ? -12.046 2.326 27.187 1.00 93.50 171 ASP A O 1
ATOM 1350 N N . GLU A 1 172 ? -11.810 3.604 25.359 1.00 91.62 172 GLU A N 1
ATOM 1351 C CA . GLU A 1 172 ? -12.444 4.799 25.925 1.00 91.62 172 GLU A CA 1
ATOM 1352 C C . GLU A 1 172 ? -13.917 4.551 26.265 1.00 91.62 172 GLU A C 1
ATOM 1354 O O . GLU A 1 172 ? -14.384 4.898 27.355 1.00 91.62 172 GLU A O 1
ATOM 1359 N N . GLU A 1 173 ? -14.645 3.897 25.361 1.00 87.94 173 GLU A N 1
ATOM 1360 C CA . GLU A 1 173 ? -16.036 3.501 25.563 1.00 87.94 173 GLU A CA 1
ATOM 1361 C C . GLU A 1 173 ? -16.205 2.535 26.741 1.00 87.94 173 GLU A C 1
ATOM 1363 O O . GLU A 1 173 ? -17.103 2.696 27.576 1.00 87.94 173 GLU A O 1
ATOM 1368 N N . MET A 1 174 ? -15.316 1.547 26.848 1.00 87.25 174 MET A N 1
ATOM 1369 C CA . MET A 1 174 ? -15.305 0.601 27.961 1.00 87.25 174 MET A CA 1
ATOM 1370 C C . MET A 1 174 ? -15.023 1.301 29.290 1.00 87.25 174 MET A C 1
ATOM 1372 O O . MET A 1 174 ? -15.757 1.090 30.258 1.00 87.25 174 MET A O 1
ATOM 1376 N N . LEU A 1 175 ? -14.031 2.192 29.329 1.00 90.94 175 LEU A N 1
ATOM 1377 C CA . LEU A 1 175 ? -13.681 2.946 30.530 1.00 90.94 175 LEU A CA 1
ATOM 1378 C C . LEU A 1 175 ? -14.851 3.809 31.023 1.00 90.94 175 LEU A C 1
ATOM 1380 O O . LEU A 1 175 ? -15.162 3.817 32.217 1.00 90.94 175 LEU A O 1
ATOM 1384 N N . GLN A 1 176 ? -15.534 4.513 30.118 1.00 87.50 176 GLN A N 1
ATOM 1385 C CA . GLN A 1 176 ? -16.700 5.327 30.473 1.00 87.50 176 GLN A CA 1
ATOM 1386 C C . GLN A 1 176 ? -17.835 4.472 31.054 1.00 87.50 176 GLN A C 1
ATOM 1388 O O . GLN A 1 176 ? -18.454 4.851 32.055 1.00 87.50 176 GLN A O 1
ATOM 1393 N N . LYS A 1 177 ? -18.088 3.292 30.472 1.00 85.12 177 LYS A N 1
ATOM 1394 C CA . LYS A 1 177 ? -19.107 2.359 30.976 1.00 85.12 177 LYS A CA 1
ATOM 1395 C C . LYS A 1 177 ? -18.755 1.795 32.340 1.00 85.12 177 LYS A C 1
ATOM 1397 O O . LYS A 1 177 ? -19.617 1.761 33.218 1.00 85.12 177 LYS A O 1
ATOM 1402 N N . GLU A 1 178 ? -17.507 1.400 32.554 1.00 88.44 178 GLU A N 1
ATOM 1403 C CA . GLU A 1 178 ? -17.046 0.923 33.859 1.00 88.44 178 GLU A CA 1
ATOM 1404 C C . GLU A 1 178 ? -17.220 1.988 34.945 1.00 88.44 178 GLU A C 1
ATOM 1406 O O . GLU A 1 178 ? -17.720 1.691 36.034 1.00 88.44 178 GLU A O 1
ATOM 1411 N N . GLN A 1 179 ? -16.887 3.246 34.644 1.00 89.50 179 GLN A N 1
ATOM 1412 C CA . GLN A 1 179 ? -17.085 4.364 35.568 1.00 89.50 179 GLN A CA 1
ATOM 1413 C C . GLN A 1 179 ? -18.569 4.586 35.889 1.00 89.50 179 GLN A C 1
ATOM 1415 O O . GLN A 1 179 ? -18.933 4.700 37.065 1.00 89.50 179 GLN A O 1
ATOM 1420 N N . ALA A 1 180 ? -19.438 4.587 34.873 1.00 86.19 180 ALA A N 1
ATOM 1421 C CA . ALA A 1 180 ? -20.880 4.746 35.053 1.00 86.19 180 ALA A CA 1
ATOM 1422 C C . ALA A 1 180 ? -21.486 3.611 35.898 1.00 86.19 180 ALA A C 1
ATOM 1424 O O . ALA A 1 180 ? -22.249 3.860 36.839 1.00 86.19 180 ALA A O 1
ATOM 1425 N N . LEU A 1 181 ? -21.101 2.361 35.617 1.00 85.81 181 LEU A N 1
ATOM 1426 C CA . LEU A 1 181 ? -21.524 1.191 36.386 1.00 85.81 181 LEU A CA 1
ATOM 1427 C C . LEU A 1 181 ? -21.002 1.238 37.825 1.00 85.81 181 LEU A C 1
ATOM 1429 O O . LEU A 1 181 ? -21.745 0.921 38.755 1.00 85.81 181 LEU A O 1
ATOM 1433 N N . SER A 1 182 ? -19.757 1.671 38.034 1.00 90.69 182 SER A N 1
ATOM 1434 C CA . SER A 1 182 ? -19.165 1.803 39.368 1.00 90.69 182 SER A CA 1
ATOM 1435 C C . SER A 1 182 ? -19.903 2.840 40.219 1.00 90.69 182 SER A C 1
ATOM 1437 O O . SER A 1 182 ? -20.255 2.550 41.367 1.00 90.69 182 SER A O 1
ATOM 1439 N N . LEU A 1 183 ? -20.220 4.009 39.649 1.00 90.19 183 LEU A N 1
ATOM 1440 C CA . LEU A 1 183 ? -20.991 5.053 40.329 1.00 90.19 183 LEU A CA 1
ATOM 1441 C C . LEU A 1 183 ? -22.400 4.565 40.692 1.00 90.19 183 LEU A C 1
ATOM 1443 O O . LEU A 1 183 ? -22.856 4.746 41.824 1.00 90.19 183 LEU A O 1
ATOM 1447 N N . ARG A 1 184 ? -23.077 3.895 39.753 1.00 84.88 184 ARG A N 1
ATOM 1448 C CA . ARG A 1 184 ? -24.404 3.309 39.983 1.00 84.88 184 ARG A CA 1
ATOM 1449 C C . ARG A 1 184 ? -24.369 2.254 41.084 1.00 84.88 184 ARG A C 1
ATOM 1451 O O . ARG A 1 184 ? -25.208 2.282 41.984 1.00 84.88 184 ARG A O 1
ATOM 1458 N N . ARG A 1 185 ? -23.370 1.368 41.059 1.00 88.56 185 ARG A N 1
ATOM 1459 C CA . ARG A 1 185 ? -23.146 0.362 42.104 1.00 88.56 185 ARG A CA 1
ATOM 1460 C C . ARG A 1 185 ? -22.951 1.016 43.470 1.00 88.56 185 ARG A C 1
ATOM 1462 O O . ARG A 1 185 ? -23.594 0.590 44.423 1.00 88.56 185 ARG A O 1
ATOM 1469 N N . ALA A 1 186 ? -22.115 2.051 43.569 1.00 91.81 186 ALA A N 1
ATOM 1470 C CA . ALA A 1 186 ? -21.879 2.766 44.824 1.00 91.81 186 ALA A CA 1
ATOM 1471 C C . ALA A 1 186 ? -23.168 3.399 45.374 1.00 91.81 186 ALA A C 1
ATOM 1473 O O . ALA A 1 186 ? -23.464 3.271 46.561 1.00 91.81 186 ALA A O 1
ATOM 1474 N N . LYS A 1 187 ? -23.981 4.008 44.504 1.00 89.38 187 LYS A N 1
ATOM 1475 C CA . LYS A 1 187 ? -25.268 4.602 44.886 1.00 89.38 187 LYS A CA 1
ATOM 1476 C C . LYS A 1 187 ? -26.264 3.562 45.405 1.00 89.38 187 LYS A C 1
ATOM 1478 O O . LYS A 1 187 ? -26.834 3.759 46.475 1.00 89.38 187 LYS A O 1
ATOM 1483 N N . ILE A 1 188 ? -26.441 2.453 44.683 1.00 87.81 188 ILE A N 1
ATOM 1484 C CA . ILE A 1 188 ? -27.328 1.357 45.108 1.00 87.81 188 ILE A CA 1
ATOM 1485 C C . ILE A 1 188 ? -26.839 0.769 46.434 1.00 87.81 188 ILE A C 1
ATOM 1487 O O . ILE A 1 188 ? -27.638 0.527 47.335 1.00 87.81 188 ILE A O 1
ATOM 1491 N N . HIS A 1 189 ? -25.527 0.582 46.585 1.00 92.56 189 HIS A N 1
ATOM 1492 C CA . HIS A 1 189 ? -24.943 0.072 47.821 1.00 92.56 189 HIS A CA 1
ATOM 1493 C C . HIS A 1 189 ? -25.208 1.002 49.016 1.00 92.56 189 HIS A C 1
ATOM 1495 O O . HIS A 1 189 ? -25.568 0.530 50.097 1.00 92.56 189 HIS A O 1
ATOM 1501 N N . GLN A 1 190 ? -25.115 2.322 48.816 1.00 92.31 190 GLN A N 1
ATOM 1502 C CA . GLN A 1 190 ? -25.459 3.304 49.845 1.00 92.31 190 GLN A CA 1
ATOM 1503 C C . GLN A 1 190 ? -26.944 3.232 50.220 1.00 92.31 190 GLN A C 1
ATOM 1505 O O . GLN A 1 190 ? -27.271 3.162 51.401 1.00 92.31 190 GLN A O 1
ATOM 1510 N N . GLN A 1 191 ? -27.848 3.195 49.235 1.00 89.31 191 GLN A N 1
ATOM 1511 C CA . GLN A 1 191 ? -29.292 3.076 49.486 1.00 89.31 191 GLN A CA 1
ATOM 1512 C C . GLN A 1 191 ? -29.639 1.782 50.230 1.00 89.31 191 GLN A C 1
ATOM 1514 O O . GLN A 1 191 ? -30.466 1.793 51.142 1.00 89.31 191 GLN A O 1
ATOM 1519 N N . LEU A 1 192 ? -28.984 0.676 49.874 1.00 91.31 192 LEU A N 1
ATOM 1520 C CA . LEU A 1 192 ? -29.146 -0.608 50.548 1.00 91.31 192 LEU A CA 1
ATOM 1521 C C . LEU A 1 192 ? -28.670 -0.536 52.002 1.00 91.31 192 LEU A C 1
ATOM 1523 O O . LEU A 1 192 ? -29.364 -1.022 52.892 1.00 91.31 192 LEU A O 1
ATOM 1527 N N . THR A 1 193 ? -27.532 0.108 52.259 1.00 95.31 193 THR A N 1
ATOM 1528 C CA . THR A 1 193 ? -27.007 0.316 53.618 1.00 95.31 193 THR A CA 1
ATOM 1529 C C . THR A 1 193 ? -27.954 1.183 54.456 1.00 95.31 193 THR A C 1
ATOM 1531 O O . THR A 1 193 ? -28.279 0.831 55.594 1.00 95.31 193 THR A O 1
ATOM 1534 N N . ASP A 1 194 ? -28.467 2.278 53.891 1.00 92.81 194 ASP A N 1
ATOM 1535 C CA . ASP A 1 194 ? -29.440 3.160 54.545 1.00 92.81 194 ASP A CA 1
ATOM 1536 C C . ASP A 1 194 ? -30.744 2.420 54.891 1.00 92.81 194 ASP A C 1
ATOM 1538 O O . ASP A 1 194 ? -31.274 2.564 55.995 1.00 92.81 194 ASP A O 1
ATOM 1542 N N . LEU A 1 195 ? -31.258 1.598 53.970 1.00 93.38 195 LEU A N 1
ATOM 1543 C CA . LEU A 1 195 ? -32.443 0.769 54.203 1.00 93.38 195 LEU A CA 1
ATOM 1544 C C . LEU A 1 195 ? -32.180 -0.312 55.251 1.00 93.38 195 LEU A C 1
ATOM 1546 O O . LEU A 1 195 ? -33.006 -0.516 56.142 1.00 93.38 195 LEU A O 1
ATOM 1550 N N . HIS A 1 196 ? -31.036 -0.991 55.1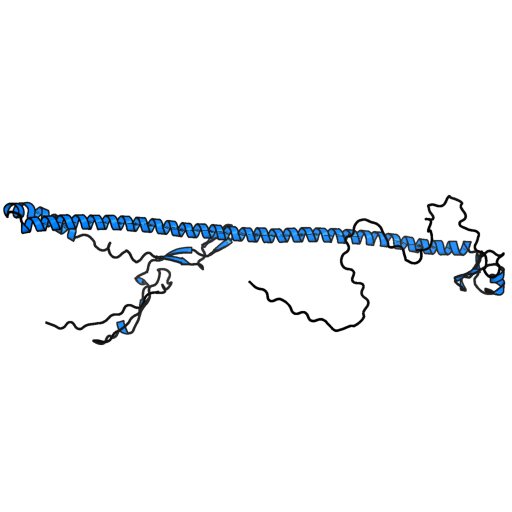86 1.00 95.75 196 HIS A N 1
ATOM 1551 C CA . HIS A 1 196 ? -30.680 -2.042 56.136 1.00 95.75 196 HIS A CA 1
ATOM 1552 C C . HIS A 1 196 ? -30.566 -1.487 57.560 1.00 95.75 196 HIS A C 1
ATOM 1554 O O . HIS A 1 196 ? -31.140 -2.045 58.493 1.00 95.75 196 HIS A O 1
ATOM 1560 N N . THR A 1 197 ? -29.878 -0.358 57.737 1.00 96.12 197 THR A N 1
ATOM 1561 C CA . THR A 1 197 ? -29.733 0.297 59.047 1.00 96.12 197 THR A CA 1
ATOM 1562 C C . THR A 1 197 ? -31.076 0.786 59.589 1.00 96.12 197 THR A C 1
ATOM 1564 O O . THR A 1 197 ? -31.411 0.484 60.734 1.00 96.12 197 THR A O 1
ATOM 1567 N N . ALA A 1 198 ? -31.889 1.457 58.765 1.00 95.31 198 ALA A N 1
ATOM 1568 C CA . ALA A 1 198 ? -33.206 1.940 59.176 1.00 95.31 198 ALA A CA 1
ATOM 1569 C C . ALA A 1 198 ? -34.161 0.796 59.552 1.00 95.31 198 ALA A C 1
ATOM 1571 O O . ALA A 1 198 ? -34.851 0.872 60.570 1.00 95.31 198 ALA A O 1
ATOM 1572 N N . THR A 1 199 ? -34.194 -0.280 58.762 1.00 96.38 199 THR A N 1
ATOM 1573 C CA . THR A 1 199 ? -35.066 -1.435 59.030 1.00 96.38 199 THR A CA 1
ATOM 1574 C C . THR A 1 199 ? -34.596 -2.249 60.230 1.00 96.38 199 THR A C 1
ATOM 1576 O O . THR A 1 199 ? -35.432 -2.659 61.030 1.00 96.38 199 THR A O 1
ATOM 1579 N N . THR A 1 200 ? -33.284 -2.430 60.410 1.00 97.38 200 THR A N 1
ATOM 1580 C CA . THR A 1 200 ? -32.714 -3.119 61.581 1.00 97.38 200 THR A CA 1
ATOM 1581 C C . THR A 1 200 ? -33.011 -2.355 62.868 1.00 97.38 200 THR A C 1
ATOM 1583 O O . THR A 1 200 ? -33.541 -2.944 63.803 1.00 97.38 200 THR A O 1
ATOM 1586 N N . PHE A 1 201 ? -32.767 -1.038 62.894 1.00 96.25 201 PHE A N 1
ATOM 1587 C CA . PHE A 1 201 ? -33.103 -0.191 64.043 1.00 96.25 201 PHE A CA 1
ATOM 1588 C C . PHE A 1 201 ? -34.601 -0.223 64.360 1.00 96.25 201 PHE A C 1
ATOM 1590 O O . PHE A 1 201 ? -34.993 -0.352 65.515 1.00 96.25 201 PHE A O 1
ATOM 1597 N N . THR A 1 202 ? -35.450 -0.119 63.332 1.00 96.31 202 THR A N 1
ATOM 1598 C CA . THR A 1 202 ? -36.906 -0.137 63.529 1.00 96.31 202 THR A CA 1
ATOM 1599 C C . THR A 1 202 ? -37.369 -1.478 64.086 1.00 96.31 202 THR A C 1
ATOM 1601 O O . THR A 1 202 ? -38.217 -1.497 64.968 1.00 96.31 202 THR A O 1
ATOM 1604 N N . ARG A 1 203 ? -36.810 -2.588 63.593 1.00 96.50 203 ARG A N 1
ATOM 1605 C CA . ARG A 1 203 ? -37.123 -3.929 64.091 1.00 96.50 203 ARG A CA 1
ATOM 1606 C C . ARG A 1 203 ? -36.727 -4.077 65.559 1.00 96.50 203 ARG A C 1
ATOM 1608 O O . ARG A 1 203 ? -37.570 -4.442 66.361 1.00 96.50 203 ARG A O 1
ATOM 1615 N N . ASP A 1 204 ? -35.504 -3.694 65.920 1.00 96.56 204 ASP A N 1
ATOM 1616 C CA . ASP A 1 204 ? -35.032 -3.770 67.308 1.00 96.56 204 ASP A CA 1
ATOM 1617 C C . ASP A 1 204 ? -35.861 -2.890 68.262 1.00 96.56 204 ASP A C 1
ATOM 1619 O O . ASP A 1 204 ? -36.241 -3.323 69.348 1.00 96.56 204 ASP A O 1
ATOM 1623 N N . LEU A 1 205 ? -36.236 -1.681 67.827 1.00 96.00 205 LEU A N 1
ATOM 1624 C CA . LEU A 1 205 ? -37.119 -0.796 68.590 1.00 96.00 205 LEU A CA 1
ATOM 1625 C C . LEU A 1 205 ? -38.519 -1.397 68.807 1.00 96.00 205 LEU A C 1
ATOM 1627 O O . LEU A 1 205 ? -39.120 -1.138 69.846 1.00 96.00 205 LEU A O 1
ATOM 1631 N N . LEU A 1 206 ? -39.046 -2.150 67.837 1.00 96.12 206 LEU A N 1
ATOM 1632 C CA . LEU A 1 206 ? -40.355 -2.805 67.939 1.00 96.12 206 LEU A CA 1
ATOM 1633 C C . LEU A 1 206 ? -40.308 -4.086 68.780 1.00 96.12 206 LEU A C 1
ATOM 1635 O O . LEU A 1 206 ? -41.251 -4.341 69.523 1.00 96.12 206 LEU A O 1
ATOM 1639 N N . ASP A 1 207 ? -39.234 -4.869 68.666 1.00 96.69 207 ASP A N 1
ATOM 1640 C CA . ASP A 1 207 ? -39.109 -6.174 69.321 1.00 96.69 207 ASP A CA 1
ATOM 1641 C C . ASP A 1 207 ? -38.655 -6.042 70.787 1.00 96.69 207 ASP A C 1
ATOM 1643 O O . ASP A 1 207 ? -39.147 -6.760 71.656 1.00 96.69 207 ASP A O 1
ATOM 1647 N N . ASN A 1 208 ? -37.730 -5.116 71.073 1.00 94.94 208 ASN A N 1
ATOM 1648 C CA . ASN A 1 208 ? -37.049 -5.006 72.372 1.00 94.94 208 ASN A CA 1
ATOM 1649 C C . ASN A 1 208 ? -37.207 -3.632 73.052 1.00 94.94 208 ASN A C 1
ATOM 1651 O O . ASN A 1 208 ? -36.756 -3.442 74.186 1.00 94.94 208 ASN A O 1
ATOM 1655 N N . GLY A 1 209 ? -37.791 -2.642 72.373 1.00 92.94 209 GLY A N 1
ATOM 1656 C CA . GLY A 1 209 ? -37.856 -1.267 72.863 1.00 92.94 209 GLY A CA 1
ATOM 1657 C C . GLY A 1 209 ? -38.985 -1.023 73.876 1.00 92.94 209 GLY A C 1
ATOM 1658 O O . GLY A 1 209 ? -40.101 -1.493 73.674 1.00 92.94 209 GLY A O 1
ATOM 1659 N N . PRO A 1 210 ? -38.761 -0.231 74.943 1.00 93.75 210 PRO A N 1
ATOM 1660 C CA . PRO A 1 210 ? -39.835 0.163 75.853 1.00 93.75 210 PRO A CA 1
ATOM 1661 C C . PRO A 1 210 ? -40.834 1.112 75.167 1.00 93.75 210 PRO A C 1
ATOM 1663 O O . PRO A 1 210 ? -40.433 2.011 74.420 1.00 93.75 210 PRO A O 1
ATOM 1666 N N . ASP A 1 211 ? -42.125 0.991 75.498 1.00 95.12 211 ASP A N 1
ATOM 1667 C CA . ASP A 1 211 ? -43.240 1.730 74.870 1.00 95.12 211 ASP A CA 1
ATOM 1668 C C . ASP A 1 211 ? -43.013 3.249 74.764 1.00 95.12 211 ASP A C 1
ATOM 1670 O O . ASP A 1 211 ? -43.330 3.878 73.750 1.00 95.12 211 ASP A O 1
ATOM 1674 N N . LEU A 1 212 ? -42.403 3.860 75.786 1.00 94.06 212 LEU A N 1
ATOM 1675 C CA . LEU A 1 212 ? -42.087 5.291 75.796 1.00 94.06 212 LEU A CA 1
ATOM 1676 C C . LEU A 1 212 ? -41.136 5.692 74.651 1.00 94.06 212 LEU A C 1
ATOM 1678 O O . LEU A 1 212 ? -41.301 6.759 74.056 1.00 94.06 212 LEU A O 1
ATOM 1682 N N . HIS A 1 213 ? -40.138 4.860 74.332 1.00 93.00 213 HIS A N 1
ATOM 1683 C CA . HIS A 1 213 ? -39.198 5.121 73.238 1.00 93.00 213 HIS A CA 1
ATOM 1684 C C . HIS A 1 213 ? -39.872 4.964 71.875 1.00 93.00 213 HIS A C 1
ATOM 1686 O O . HIS A 1 213 ? -39.626 5.781 70.987 1.00 93.00 213 HIS A O 1
ATOM 1692 N N . ILE A 1 214 ? -40.777 3.991 71.734 1.00 95.19 214 ILE A N 1
ATOM 1693 C CA . ILE A 1 214 ? -41.582 3.804 70.521 1.00 95.19 214 ILE A CA 1
ATOM 1694 C C . ILE A 1 214 ? -42.412 5.064 70.248 1.00 95.19 214 ILE A C 1
ATOM 1696 O O . ILE A 1 214 ? -42.363 5.619 69.148 1.00 95.19 214 ILE A O 1
ATOM 1700 N N . VAL A 1 215 ? -43.117 5.578 71.262 1.00 94.25 215 VAL A N 1
ATOM 1701 C CA . VAL A 1 215 ? -43.948 6.789 71.139 1.00 94.25 215 VAL A CA 1
ATOM 1702 C C . VAL A 1 215 ? -43.101 8.012 70.767 1.00 94.25 215 VAL A C 1
ATOM 1704 O O . VAL A 1 215 ? -43.485 8.764 69.869 1.00 94.25 215 VAL A O 1
ATOM 1707 N N . ARG A 1 216 ? -41.931 8.201 71.398 1.00 94.75 216 ARG A N 1
ATOM 1708 C CA . ARG A 1 216 ? -41.036 9.341 71.114 1.00 94.75 216 ARG A CA 1
ATOM 1709 C C . ARG A 1 216 ? -40.397 9.270 69.726 1.00 94.75 216 ARG A C 1
ATOM 1711 O O . ARG A 1 216 ? -40.270 10.301 69.070 1.00 94.75 216 ARG A O 1
ATOM 1718 N N . ALA A 1 217 ? -39.992 8.084 69.273 1.00 94.25 217 ALA A N 1
ATOM 1719 C CA . ALA A 1 217 ? -39.265 7.914 68.015 1.00 94.25 217 ALA A CA 1
ATOM 1720 C C . ALA A 1 217 ? -40.178 7.743 66.787 1.00 94.25 217 ALA A C 1
ATOM 1722 O O . ALA A 1 217 ? -39.719 7.964 65.664 1.00 94.25 217 ALA A O 1
ATOM 1723 N N . LYS A 1 218 ? -41.467 7.400 66.971 1.00 94.00 218 LYS A N 1
ATOM 1724 C CA . LYS A 1 218 ? -42.428 7.080 65.895 1.00 94.00 218 LYS A CA 1
ATOM 1725 C C . LYS A 1 218 ? -42.374 8.044 64.712 1.00 94.00 218 LYS A C 1
ATOM 1727 O O . LYS A 1 218 ? -42.275 7.596 63.574 1.00 94.00 218 LYS A O 1
ATOM 1732 N N . ALA A 1 219 ? -42.462 9.352 64.958 1.00 94.81 219 ALA A N 1
ATOM 1733 C CA . ALA A 1 219 ? -42.521 10.345 63.883 1.00 94.81 219 ALA A CA 1
ATOM 1734 C C . ALA A 1 219 ? -41.234 10.368 63.039 1.00 94.81 219 ALA A C 1
ATOM 1736 O O . ALA A 1 219 ? -41.306 10.403 61.811 1.00 94.81 219 ALA A O 1
ATOM 1737 N N . LEU A 1 220 ? -40.071 10.284 63.693 1.00 95.25 220 LEU A N 1
ATOM 1738 C CA . LEU A 1 220 ? -38.761 10.286 63.038 1.00 95.25 220 LEU A CA 1
ATOM 1739 C C . LEU A 1 220 ? -38.536 9.002 62.234 1.00 95.25 220 LEU A C 1
ATOM 1741 O O . LEU A 1 220 ? -38.186 9.063 61.056 1.00 95.25 220 LEU A O 1
ATOM 1745 N N . VAL A 1 221 ? -38.789 7.844 62.849 1.00 95.44 221 VAL A N 1
ATOM 1746 C CA . VAL A 1 221 ? -38.598 6.530 62.218 1.00 95.44 221 VAL A CA 1
ATOM 1747 C C . VAL A 1 221 ? -39.539 6.356 61.030 1.00 95.44 221 VAL A C 1
ATOM 1749 O O . VAL A 1 221 ? -39.103 5.996 59.937 1.00 95.44 221 VAL A O 1
ATOM 1752 N N . LEU A 1 222 ? -40.822 6.684 61.206 1.00 95.19 222 LEU A N 1
ATOM 1753 C CA . LEU A 1 222 ? -41.809 6.595 60.134 1.00 95.19 222 LEU A CA 1
ATOM 1754 C C . LEU A 1 222 ? -41.488 7.569 58.992 1.00 95.19 222 LEU A C 1
ATOM 1756 O O . LEU A 1 222 ? -41.656 7.213 57.827 1.00 95.19 222 LEU A O 1
ATOM 1760 N N . GLY A 1 223 ? -41.009 8.777 59.310 1.00 94.44 223 GLY A N 1
ATOM 1761 C CA . GLY A 1 223 ? -40.549 9.748 58.318 1.00 94.44 223 GLY A CA 1
ATOM 1762 C C . GLY A 1 223 ? -39.377 9.218 57.492 1.00 94.44 223 GLY A C 1
ATOM 1763 O O . GLY A 1 223 ? -39.435 9.236 56.262 1.00 94.44 223 GLY A O 1
ATOM 1764 N N . ARG A 1 224 ? -38.351 8.668 58.153 1.00 93.19 224 ARG A N 1
ATOM 1765 C CA . ARG A 1 224 ? -37.171 8.103 57.484 1.00 93.19 224 ARG A CA 1
ATOM 1766 C C . ARG A 1 224 ? -37.519 6.898 56.610 1.00 93.19 224 ARG A C 1
ATOM 1768 O O . ARG A 1 224 ? -37.065 6.835 55.473 1.00 93.19 224 ARG A O 1
ATOM 1775 N N . LEU A 1 225 ? -38.344 5.971 57.099 1.00 94.00 225 LEU A N 1
ATOM 1776 C CA . LEU A 1 225 ? -38.768 4.804 56.316 1.00 94.00 225 LEU A CA 1
ATOM 1777 C C . LEU A 1 225 ? -39.608 5.201 55.100 1.00 94.00 225 LEU A C 1
ATOM 1779 O O . LEU A 1 225 ? -39.387 4.673 54.015 1.00 94.00 225 LEU A O 1
ATOM 1783 N N . LYS A 1 226 ? -40.529 6.165 55.246 1.00 92.25 226 LYS A N 1
ATOM 1784 C CA . LYS A 1 226 ? -41.287 6.699 54.105 1.00 92.25 226 LYS A CA 1
ATOM 1785 C C . LYS A 1 226 ? -40.364 7.316 53.058 1.00 92.25 226 LYS A C 1
ATOM 1787 O O . LYS A 1 226 ? -40.546 7.039 51.882 1.00 92.25 226 LYS A O 1
ATOM 1792 N N . GLN A 1 227 ? -39.368 8.096 53.479 1.00 91.06 227 GLN A N 1
ATOM 1793 C CA . GLN A 1 227 ? -38.393 8.696 52.567 1.00 91.06 227 GLN A CA 1
ATOM 1794 C C . GLN A 1 227 ? -37.600 7.631 51.796 1.00 91.06 227 GLN A C 1
ATOM 1796 O O . GLN A 1 227 ? -37.452 7.736 50.583 1.00 91.06 227 GLN A O 1
ATOM 1801 N N . LEU A 1 228 ? -37.099 6.602 52.485 1.00 90.00 228 LEU A N 1
ATOM 1802 C CA . LEU A 1 228 ? -36.303 5.546 51.855 1.00 90.00 228 LEU A CA 1
ATOM 1803 C C . LEU A 1 228 ? -37.140 4.657 50.920 1.00 90.00 228 LEU A C 1
ATOM 1805 O O . LEU A 1 228 ? -36.654 4.264 49.864 1.00 90.00 228 LEU A O 1
ATOM 1809 N N . ASN A 1 229 ? -38.406 4.402 51.264 1.00 87.06 229 ASN A N 1
ATOM 1810 C CA . ASN A 1 229 ? -39.332 3.612 50.444 1.00 87.06 229 ASN A CA 1
ATOM 1811 C C . ASN A 1 229 ? -39.886 4.371 49.227 1.00 87.06 229 ASN A C 1
ATOM 1813 O O . ASN A 1 229 ? -40.502 3.762 48.361 1.00 87.06 229 ASN A O 1
ATOM 1817 N N . GLN A 1 230 ? -39.705 5.692 49.167 1.00 84.00 230 GLN A N 1
ATOM 1818 C CA . GLN A 1 230 ? -40.079 6.525 48.018 1.00 84.00 230 GLN A CA 1
ATOM 1819 C C . GLN A 1 230 ? -38.947 6.649 46.982 1.00 84.00 230 GLN A C 1
ATOM 1821 O O . GLN A 1 230 ? -39.082 7.405 46.022 1.00 84.00 230 GLN A O 1
ATOM 1826 N N . GLY A 1 231 ? -37.822 5.952 47.176 1.00 69.06 231 GLY A N 1
ATOM 1827 C CA . GLY A 1 231 ? -36.703 5.970 46.238 1.00 69.06 231 GLY A CA 1
ATOM 1828 C C . GLY A 1 231 ? -37.090 5.432 44.858 1.00 69.06 231 GLY A C 1
ATOM 1829 O O . GLY A 1 231 ? -37.745 4.402 44.742 1.00 69.06 231 GLY A O 1
ATOM 1830 N N . ASP A 1 232 ? -36.660 6.125 43.805 1.00 65.62 232 ASP A N 1
ATOM 1831 C CA . ASP A 1 232 ? -36.881 5.696 42.425 1.00 65.62 232 ASP A CA 1
ATOM 1832 C C . ASP A 1 232 ? -36.032 4.450 42.093 1.00 65.62 232 ASP A C 1
ATOM 1834 O O . ASP A 1 232 ? -34.797 4.496 42.106 1.00 65.62 232 ASP A O 1
ATOM 1838 N N . HIS A 1 233 ? -36.708 3.334 41.809 1.00 67.06 233 HIS A N 1
ATOM 1839 C CA . HIS A 1 233 ? -36.109 2.041 41.465 1.00 67.06 233 HIS A CA 1
ATOM 1840 C C . HIS A 1 233 ? -35.837 1.874 39.962 1.00 67.06 233 HIS A C 1
ATOM 1842 O O . HIS A 1 233 ? -35.255 0.864 39.566 1.00 67.06 233 HIS A O 1
ATOM 1848 N N . SER A 1 234 ? -36.176 2.863 39.125 1.00 59.91 234 SER A N 1
ATOM 1849 C CA . SER A 1 234 ? -35.883 2.867 37.678 1.00 59.91 234 SER A CA 1
ATOM 1850 C C . SER A 1 234 ? -34.392 2.645 37.364 1.00 59.91 234 SER A C 1
ATOM 1852 O O . SER A 1 234 ? -34.015 2.049 36.353 1.00 59.91 234 SER A O 1
ATOM 1854 N N . GLN A 1 235 ? -33.518 3.028 38.299 1.00 58.31 235 GLN A N 1
ATOM 1855 C CA . GLN A 1 235 ? -32.073 2.793 38.272 1.00 58.31 235 GLN A CA 1
ATOM 1856 C C . GLN A 1 235 ? -31.671 1.332 38.523 1.00 58.31 235 GLN A C 1
ATOM 1858 O O . GLN A 1 235 ? -30.482 1.057 38.657 1.00 58.31 235 GLN A O 1
ATOM 1863 N N . LEU A 1 236 ? -32.592 0.371 38.588 1.00 59.16 236 LEU A N 1
ATOM 1864 C CA . LEU A 1 236 ? -32.275 -1.062 38.623 1.00 59.16 236 LEU A CA 1
ATOM 1865 C C . LEU A 1 236 ? -32.332 -1.700 37.224 1.00 59.16 236 LEU A C 1
ATOM 1867 O O . LEU A 1 236 ? -31.562 -2.614 36.956 1.00 59.16 236 LEU A O 1
ATOM 1871 N N . GLU A 1 237 ? -33.106 -1.139 36.292 1.00 53.19 237 GLU A N 1
ATOM 1872 C CA . GLU A 1 237 ? -33.410 -1.768 34.993 1.00 53.19 237 GLU A CA 1
ATOM 1873 C C . GLU A 1 237 ? -32.523 -1.287 33.828 1.00 53.19 237 GLU A C 1
ATOM 1875 O O . GLU A 1 237 ? -32.287 -2.023 32.878 1.00 53.19 237 GLU A O 1
ATOM 1880 N N . GLN A 1 238 ? -31.914 -0.098 33.908 1.00 53.94 238 GLN A N 1
ATOM 1881 C CA . GLN A 1 238 ? -31.130 0.504 32.805 1.00 53.94 238 GLN A CA 1
ATOM 1882 C C . GLN A 1 238 ? -29.804 -0.211 32.439 1.00 53.94 238 GLN A C 1
ATOM 1884 O O . GLN A 1 238 ? -28.971 0.354 31.740 1.00 53.94 238 GLN A O 1
ATOM 1889 N N . ALA A 1 239 ? -29.510 -1.396 32.980 1.00 50.62 239 ALA A N 1
ATOM 1890 C CA . ALA A 1 239 ? -28.198 -2.039 32.823 1.00 50.62 239 ALA A CA 1
ATOM 1891 C C . ALA A 1 239 ? -27.978 -2.710 31.451 1.00 50.62 239 ALA A C 1
ATOM 1893 O O . ALA A 1 239 ? -26.834 -2.934 31.070 1.00 50.62 239 ALA A O 1
ATOM 1894 N N . GLU A 1 240 ? -29.041 -3.022 30.705 1.00 52.28 240 GLU A N 1
ATOM 1895 C CA . GLU A 1 240 ? -28.948 -3.928 29.547 1.00 52.28 240 GLU A CA 1
ATOM 1896 C C . GLU A 1 240 ? -28.815 -3.234 28.181 1.00 52.28 240 GLU A C 1
ATOM 1898 O O . GLU A 1 240 ? -28.462 -3.882 27.197 1.00 52.28 240 GLU A O 1
ATOM 1903 N N . ALA A 1 241 ? -29.071 -1.927 28.086 1.00 53.53 241 ALA A N 1
ATOM 1904 C CA . ALA A 1 241 ? -29.271 -1.276 26.789 1.00 53.53 241 ALA A CA 1
ATOM 1905 C C . ALA A 1 241 ? -27.985 -0.858 26.060 1.00 53.53 241 ALA A C 1
ATOM 1907 O O . ALA A 1 241 ? -28.070 -0.422 24.919 1.00 53.53 241 ALA A O 1
ATOM 1908 N N . ASP A 1 242 ? -26.808 -0.954 26.674 1.00 63.28 242 ASP A N 1
ATOM 1909 C CA . ASP A 1 242 ? -25.636 -0.234 26.182 1.00 63.28 242 ASP A CA 1
ATOM 1910 C C . ASP A 1 242 ? -24.578 -1.197 25.618 1.00 63.28 242 ASP A C 1
ATOM 1912 O O . ASP A 1 242 ? -23.584 -1.526 26.272 1.00 63.28 242 ASP A O 1
ATOM 1916 N N . ARG A 1 243 ? -24.767 -1.672 24.381 1.00 72.25 243 ARG A N 1
ATOM 1917 C CA . ARG A 1 243 ? -23.824 -2.587 23.714 1.00 72.25 243 ARG A CA 1
ATOM 1918 C C . ARG A 1 243 ? -22.934 -1.826 22.732 1.00 72.25 243 ARG A C 1
ATOM 1920 O O . ARG A 1 243 ? -23.420 -1.043 21.928 1.00 72.25 243 ARG A O 1
ATOM 1927 N N . ILE A 1 244 ? -21.625 -2.068 22.769 1.00 80.00 244 ILE A N 1
ATOM 1928 C CA . ILE A 1 244 ? -20.686 -1.537 21.766 1.00 80.00 244 ILE A CA 1
ATOM 1929 C C . ILE A 1 244 ? -20.692 -2.483 20.559 1.00 80.00 244 ILE A C 1
ATOM 1931 O O . ILE A 1 244 ? -20.650 -3.706 20.726 1.00 80.00 244 ILE A O 1
ATOM 1935 N N . VAL A 1 245 ? -20.786 -1.938 19.346 1.00 83.06 245 VAL A N 1
ATOM 1936 C CA . VAL A 1 245 ? -20.807 -2.709 18.096 1.00 83.06 245 VAL A CA 1
ATOM 1937 C C . VAL A 1 245 ? -19.795 -2.126 17.116 1.00 83.06 245 VAL A C 1
ATOM 1939 O O . VAL A 1 245 ? -19.666 -0.913 16.987 1.00 83.06 245 VAL A O 1
ATOM 1942 N N . PHE A 1 246 ? -19.086 -3.007 16.412 1.00 86.38 246 PHE A N 1
ATOM 1943 C CA . PHE A 1 246 ? -18.196 -2.642 15.316 1.00 86.38 246 PHE A CA 1
ATOM 1944 C C . PHE A 1 246 ? -18.874 -2.925 13.972 1.00 86.38 246 PHE A C 1
ATOM 1946 O O . PHE A 1 246 ? -19.251 -4.067 13.699 1.00 86.38 246 PHE A O 1
ATOM 1953 N N . ASN A 1 247 ? -19.002 -1.903 13.124 1.00 84.94 247 ASN A N 1
ATOM 1954 C CA . ASN A 1 247 ? -19.543 -2.032 11.774 1.00 84.94 247 ASN A CA 1
ATOM 1955 C C . ASN A 1 247 ? -18.437 -1.865 10.729 1.00 84.94 247 ASN A C 1
ATOM 1957 O O . ASN A 1 247 ? -18.098 -0.750 10.336 1.00 84.94 247 ASN A O 1
ATOM 1961 N N . ALA A 1 248 ? -17.912 -2.991 10.243 1.00 87.56 248 ALA A N 1
ATOM 1962 C CA . ALA A 1 248 ? -16.794 -3.046 9.300 1.00 87.56 248 ALA A CA 1
ATOM 1963 C C . ALA A 1 248 ? -17.066 -2.391 7.932 1.00 87.56 248 ALA A C 1
ATOM 1965 O O . ALA A 1 248 ? -16.117 -2.064 7.226 1.00 87.56 248 ALA A O 1
ATOM 1966 N N . LYS A 1 249 ? -18.335 -2.238 7.530 1.00 86.31 249 LYS A N 1
ATOM 1967 C CA . LYS A 1 249 ? -18.715 -1.707 6.208 1.00 86.31 249 LYS A CA 1
ATOM 1968 C C . LYS A 1 249 ? -19.078 -0.228 6.235 1.00 86.31 249 LYS A C 1
ATOM 1970 O O . LYS A 1 249 ? -19.288 0.361 5.181 1.00 86.31 249 LYS A O 1
ATOM 1975 N N . GLN A 1 250 ? -19.184 0.361 7.418 1.00 86.38 250 GLN A N 1
ATOM 1976 C CA . GLN A 1 250 ? -19.553 1.758 7.558 1.00 86.38 250 GLN A CA 1
ATOM 1977 C C . GLN A 1 250 ? -18.366 2.657 7.213 1.00 86.38 250 GLN A C 1
ATOM 1979 O O . GLN A 1 250 ? -17.249 2.400 7.662 1.00 86.38 250 GLN A O 1
ATOM 1984 N N . GLU A 1 251 ? -18.603 3.702 6.426 1.00 89.50 251 GLU A N 1
ATOM 1985 C CA . GLU A 1 251 ? -17.575 4.670 6.043 1.00 89.50 251 GLU A CA 1
ATOM 1986 C C . GLU A 1 251 ? -17.101 5.481 7.249 1.00 89.50 251 GLU A C 1
ATOM 1988 O O . GLU A 1 251 ? -17.893 6.164 7.890 1.00 89.50 251 GLU A O 1
ATOM 1993 N N . ALA A 1 252 ? -15.799 5.433 7.529 1.00 90.56 252 ALA A N 1
ATOM 1994 C CA . ALA A 1 252 ? -15.169 6.099 8.670 1.00 90.56 252 ALA A CA 1
ATOM 1995 C C . ALA A 1 252 ? -14.412 7.385 8.280 1.00 90.56 252 ALA A C 1
ATOM 1997 O O . ALA A 1 252 ? -13.613 7.910 9.055 1.00 90.56 252 ALA A O 1
ATOM 1998 N N . GLY A 1 253 ? -14.640 7.877 7.059 1.00 92.38 253 GLY A N 1
ATOM 1999 C CA . GLY A 1 253 ? -13.968 9.048 6.499 1.00 92.38 253 GLY A CA 1
ATOM 2000 C C . GLY A 1 253 ? -12.554 8.758 5.988 1.00 92.38 253 GLY A C 1
ATOM 2001 O O . GLY A 1 253 ? -12.197 7.617 5.693 1.00 92.38 253 GLY A O 1
ATOM 2002 N N . LEU A 1 254 ? -11.744 9.811 5.855 1.00 94.56 254 LEU A N 1
ATOM 2003 C CA . LEU A 1 254 ? -10.409 9.736 5.258 1.00 94.56 254 LEU A CA 1
ATOM 2004 C C . LEU A 1 254 ? -9.307 9.622 6.322 1.00 94.56 254 LEU A C 1
ATOM 2006 O O . LEU A 1 254 ? -9.258 10.403 7.269 1.00 94.56 254 LEU A O 1
ATOM 2010 N N . CYS A 1 255 ? -8.354 8.716 6.110 1.00 94.38 255 CYS A N 1
ATOM 2011 C CA . CYS A 1 255 ? -7.087 8.656 6.837 1.00 94.38 255 CYS A CA 1
ATOM 2012 C C . CYS A 1 255 ? -5.935 8.793 5.846 1.00 94.38 255 CYS A C 1
ATOM 2014 O O . CYS A 1 255 ? -5.815 7.986 4.927 1.00 94.38 255 CYS A O 1
ATOM 2016 N N . ARG A 1 256 ? -5.101 9.830 6.000 1.00 92.00 256 ARG A N 1
ATOM 2017 C CA . ARG A 1 256 ? -4.005 10.143 5.058 1.00 92.00 256 ARG A CA 1
ATOM 2018 C C . ARG A 1 256 ? -4.461 10.208 3.589 1.00 92.00 256 ARG A C 1
ATOM 2020 O O . ARG A 1 256 ? -3.720 9.821 2.695 1.00 92.00 256 ARG A O 1
ATOM 2027 N N . GLY A 1 257 ? -5.690 10.674 3.352 1.00 92.94 257 GLY A N 1
ATOM 2028 C CA . GLY A 1 257 ? -6.294 10.754 2.016 1.00 92.94 257 GLY A CA 1
ATOM 2029 C C . GLY A 1 257 ? -6.943 9.460 1.508 1.00 92.94 257 GLY A C 1
ATOM 2030 O O . GLY A 1 257 ? -7.543 9.479 0.439 1.00 92.94 257 GLY A O 1
ATOM 2031 N N . TYR A 1 258 ? -6.888 8.362 2.266 1.00 94.88 258 TYR A N 1
ATOM 2032 C CA . TYR A 1 258 ? -7.525 7.092 1.913 1.00 94.88 258 TYR A CA 1
ATOM 2033 C C . TYR A 1 258 ? -8.867 6.925 2.625 1.00 94.88 258 TYR A C 1
ATOM 2035 O O . TYR A 1 258 ? -8.950 7.126 3.837 1.00 94.88 258 TYR A O 1
ATOM 2043 N N . GLN A 1 259 ? -9.904 6.512 1.894 1.00 95.75 259 GLN A N 1
ATOM 2044 C CA . GLN A 1 259 ? -11.213 6.193 2.468 1.00 95.75 259 GLN A CA 1
ATOM 2045 C C . GLN A 1 259 ? -11.123 4.953 3.355 1.00 95.75 259 GLN A C 1
ATOM 2047 O O . GLN A 1 259 ? -10.781 3.869 2.885 1.00 95.75 259 GLN A O 1
ATOM 2052 N N . MET A 1 260 ? -11.457 5.116 4.630 1.00 96.06 260 MET A N 1
ATOM 2053 C CA . MET A 1 260 ? -11.490 4.046 5.616 1.00 96.06 260 MET A CA 1
ATOM 2054 C C . MET A 1 260 ? -12.917 3.550 5.841 1.00 96.06 260 MET A C 1
ATOM 2056 O O . MET A 1 260 ? -13.901 4.277 5.679 1.00 96.06 260 MET A O 1
ATOM 2060 N N . TYR A 1 261 ? -13.004 2.297 6.271 1.00 93.25 261 TYR A N 1
ATOM 2061 C CA . TYR A 1 261 ? -14.238 1.638 6.671 1.00 93.25 261 TYR A CA 1
ATOM 2062 C C . TYR A 1 261 ? -14.046 0.988 8.037 1.00 93.25 261 TYR A C 1
ATOM 2064 O O . TYR A 1 261 ? -12.920 0.686 8.441 1.00 93.25 261 TYR A O 1
ATOM 2072 N N . GLY A 1 262 ? -15.144 0.767 8.747 1.00 90.50 262 GLY A N 1
ATOM 2073 C CA . GLY A 1 262 ? -15.106 0.295 10.121 1.00 90.50 262 GLY A CA 1
ATOM 2074 C C . GLY A 1 262 ? -15.304 1.445 11.087 1.00 90.50 262 GLY A C 1
ATOM 2075 O O . GLY A 1 262 ? -14.398 2.259 11.239 1.00 90.50 262 GLY A O 1
ATOM 2076 N N . MET A 1 263 ? -16.455 1.479 11.756 1.00 88.06 263 MET A N 1
ATOM 2077 C CA . MET A 1 263 ? -16.719 2.382 12.877 1.00 88.06 263 MET A CA 1
ATOM 2078 C C . MET A 1 263 ? -17.173 1.609 14.110 1.00 88.06 263 MET A C 1
ATOM 2080 O O . MET A 1 263 ? -17.857 0.586 14.009 1.00 88.06 263 MET A O 1
ATOM 2084 N N . VAL A 1 264 ? -16.771 2.108 15.275 1.00 87.94 264 VAL A N 1
ATOM 2085 C CA . VAL A 1 264 ? -17.235 1.645 16.582 1.00 87.94 264 VAL A CA 1
ATOM 2086 C C . VAL A 1 264 ? -18.383 2.555 16.997 1.00 87.94 264 VAL A C 1
ATOM 2088 O O . VAL A 1 264 ? -18.254 3.775 16.974 1.00 87.94 264 VAL A O 1
ATOM 2091 N N . GLN A 1 265 ? -19.530 1.971 17.328 1.00 78.81 265 GLN A N 1
ATOM 2092 C CA . GLN A 1 265 ? -20.720 2.720 17.717 1.00 78.81 265 GLN A CA 1
ATOM 2093 C C . GLN A 1 265 ? -21.349 2.129 18.977 1.00 78.81 265 GLN A C 1
ATOM 2095 O O . GLN A 1 265 ? -21.361 0.910 19.183 1.00 78.81 265 GLN A O 1
ATOM 2100 N N . ARG A 1 266 ? -21.944 2.997 19.801 1.00 71.69 266 ARG A N 1
ATOM 2101 C CA . ARG A 1 266 ? -22.866 2.571 20.857 1.00 71.69 266 ARG A CA 1
ATOM 2102 C C . ARG A 1 266 ? -24.197 2.193 20.214 1.00 71.69 266 ARG A C 1
ATOM 2104 O O . ARG A 1 266 ? -24.861 3.028 19.605 1.00 71.69 266 ARG A O 1
ATOM 2111 N N . CYS A 1 267 ? -24.590 0.935 20.348 1.00 64.75 267 CYS A N 1
ATOM 2112 C CA . CYS A 1 267 ? -25.912 0.460 19.974 1.00 64.75 267 CYS A CA 1
ATOM 2113 C C . CYS A 1 267 ? -26.788 0.358 21.220 1.00 64.75 267 CYS A C 1
ATOM 2115 O O . CYS A 1 267 ? -26.652 -0.576 22.012 1.00 64.75 267 CYS A O 1
ATOM 2117 N N . GLY A 1 268 ? -27.711 1.312 21.333 1.00 61.22 268 GLY A N 1
ATOM 2118 C CA . GLY A 1 268 ? -28.934 1.157 22.107 1.00 61.22 268 GLY A CA 1
ATOM 2119 C C . GLY A 1 268 ? -29.941 0.284 21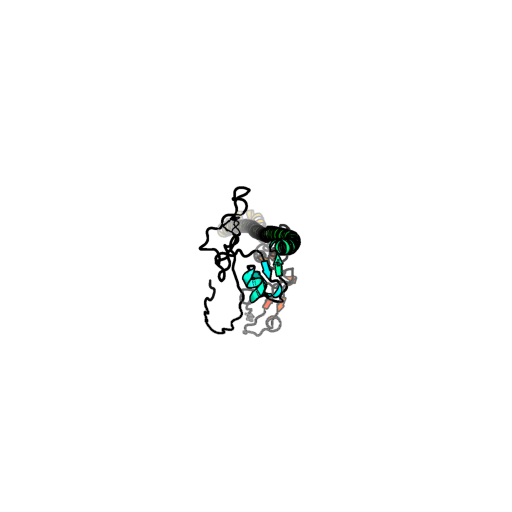.360 1.00 61.22 268 GLY A C 1
ATOM 2120 O O . GLY A 1 268 ? -30.022 0.342 20.132 1.00 61.22 268 GLY A O 1
ATOM 2121 N N . VAL A 1 269 ? -30.722 -0.514 22.086 1.00 58.72 269 VAL A N 1
ATOM 2122 C CA . VAL A 1 269 ? -31.989 -1.039 21.555 1.00 58.72 269 VAL A CA 1
ATOM 2123 C C . VAL A 1 269 ? -32.967 0.131 21.503 1.00 58.72 269 VAL A C 1
ATOM 2125 O O . VAL A 1 269 ? -33.130 0.809 22.513 1.00 58.72 269 VAL A O 1
ATOM 2128 N N . ASP A 1 270 ? -33.599 0.376 20.355 1.00 61.00 270 ASP A N 1
ATOM 2129 C CA . ASP A 1 270 ? -34.668 1.369 20.235 1.00 61.00 270 ASP A CA 1
ATOM 2130 C C . ASP A 1 270 ? -36.023 0.682 20.476 1.00 61.00 270 ASP A C 1
ATOM 2132 O O . ASP A 1 270 ? -36.481 -0.068 19.602 1.00 61.00 270 ASP A O 1
ATOM 2136 N N . PRO A 1 271 ? -36.679 0.893 21.635 1.00 61.50 271 PRO A N 1
ATOM 2137 C CA . PRO A 1 271 ? -37.943 0.234 21.948 1.00 61.50 271 PRO A CA 1
ATOM 2138 C C . PRO A 1 271 ? -39.050 0.563 20.941 1.00 61.50 271 PRO A C 1
ATOM 2140 O O . PRO A 1 271 ? -39.899 -0.288 20.689 1.00 61.50 271 PRO A O 1
ATOM 2143 N N . GLU A 1 272 ? -39.023 1.748 20.323 1.00 60.47 272 GLU A N 1
ATOM 2144 C CA . GLU A 1 272 ? -40.039 2.177 19.353 1.00 60.47 272 GLU A CA 1
ATOM 2145 C C . GLU A 1 272 ? -39.902 1.455 18.006 1.00 60.47 272 GLU A C 1
ATOM 2147 O O . GLU A 1 272 ? -40.867 1.337 17.248 1.00 60.47 272 GLU A O 1
ATOM 2152 N N . ARG A 1 273 ? -38.711 0.921 17.710 1.00 64.00 273 ARG A N 1
ATOM 2153 C CA . ARG A 1 273 ? -38.420 0.160 16.483 1.00 64.00 273 ARG A CA 1
ATOM 2154 C C . ARG A 1 273 ? -38.364 -1.349 16.696 1.00 64.00 273 ARG A C 1
ATOM 2156 O O . ARG A 1 273 ? -38.166 -2.101 15.734 1.00 64.00 273 ARG A O 1
ATOM 2163 N N . CYS A 1 274 ? -38.534 -1.812 17.930 1.00 70.94 274 CYS A N 1
ATOM 2164 C CA . CYS A 1 274 ? -38.668 -3.229 18.228 1.00 70.94 274 CYS A CA 1
ATOM 2165 C C . CYS A 1 274 ? -40.050 -3.731 17.795 1.00 70.94 274 CYS A C 1
ATOM 2167 O O . CYS A 1 274 ? -41.070 -3.105 18.068 1.00 70.94 274 CYS A O 1
ATOM 2169 N N . GLN A 1 275 ? -40.100 -4.886 17.133 1.00 73.56 275 GLN A N 1
ATOM 2170 C CA . GLN A 1 275 ? -41.361 -5.522 16.747 1.00 73.56 275 GLN A CA 1
ATOM 2171 C C . GLN A 1 275 ? -41.507 -6.882 17.404 1.00 73.56 275 GLN A C 1
ATOM 2173 O O . GLN A 1 275 ? -40.597 -7.707 17.367 1.00 73.56 275 GLN A O 1
ATOM 2178 N N . VAL A 1 276 ? -42.694 -7.147 17.943 1.00 73.75 276 VAL A N 1
ATOM 2179 C CA . VAL A 1 276 ? -43.081 -8.479 18.406 1.00 73.75 276 VAL A CA 1
ATOM 2180 C C . VAL A 1 276 ? -43.981 -9.106 17.349 1.00 73.75 276 VAL A C 1
ATOM 2182 O O . VAL A 1 276 ? -44.968 -8.503 16.929 1.00 73.75 276 VAL A O 1
ATOM 2185 N N . ARG A 1 277 ? -43.642 -10.309 16.885 1.00 74.06 277 ARG A N 1
ATOM 2186 C CA . ARG A 1 277 ? -44.409 -11.042 15.869 1.00 74.06 277 ARG A CA 1
ATOM 2187 C C . ARG A 1 277 ? -44.598 -12.489 16.295 1.00 74.06 277 ARG A C 1
ATOM 2189 O O . ARG A 1 277 ? -43.676 -13.115 16.803 1.00 74.06 277 ARG A O 1
ATOM 2196 N N . GLY A 1 278 ? -45.773 -13.054 16.047 1.00 75.25 278 GLY A N 1
ATOM 2197 C CA . GLY A 1 278 ? -45.997 -14.489 16.206 1.00 75.25 278 GLY A CA 1
ATOM 2198 C C . GLY A 1 278 ? -47.426 -14.851 16.599 1.00 75.25 278 GLY A C 1
ATOM 2199 O O . GLY A 1 278 ? -48.151 -14.014 17.140 1.00 75.25 278 GLY A O 1
ATOM 2200 N N . PRO A 1 279 ? -47.831 -16.109 16.353 1.00 68.56 279 PRO A N 1
ATOM 2201 C CA . PRO A 1 279 ? -49.186 -16.579 16.632 1.00 68.56 279 PRO A CA 1
ATOM 2202 C C . PRO A 1 279 ? -49.533 -16.497 18.125 1.00 68.56 279 PRO A C 1
ATOM 2204 O O . PRO A 1 279 ? -50.685 -16.237 18.464 1.00 68.56 279 PRO A O 1
ATOM 2207 N N . GLY A 1 280 ? -48.535 -16.612 19.011 1.00 70.31 280 GLY A N 1
ATOM 2208 C CA . GLY A 1 280 ? -48.720 -16.492 20.457 1.00 70.31 280 GLY A CA 1
ATOM 2209 C C . GLY A 1 280 ? -49.086 -15.105 20.979 1.00 70.31 280 GLY A C 1
ATOM 2210 O O . GLY A 1 280 ? -49.392 -14.990 22.160 1.00 70.31 280 GLY A O 1
ATOM 2211 N N . LEU A 1 281 ? -49.088 -14.073 20.128 1.00 67.69 281 LEU A N 1
ATOM 2212 C CA . LEU A 1 281 ? -49.636 -12.753 20.465 1.00 67.69 281 LEU A CA 1
ATOM 2213 C C . LEU A 1 281 ? -51.144 -12.653 20.221 1.00 67.69 281 LEU A C 1
ATOM 2215 O O . LEU A 1 281 ? -51.803 -11.819 20.831 1.00 67.69 281 LEU A O 1
ATOM 2219 N N . GLN A 1 282 ? -51.677 -13.459 19.302 1.00 72.31 282 GLN A N 1
ATOM 2220 C CA . GLN A 1 282 ? -53.073 -13.368 18.867 1.00 72.31 282 GLN A CA 1
ATOM 2221 C C . GLN A 1 282 ? -53.935 -14.462 19.492 1.00 72.31 282 GLN A C 1
ATOM 2223 O O . GLN A 1 282 ? -55.068 -14.201 19.886 1.00 72.31 282 GLN A O 1
ATOM 2228 N N . PHE A 1 283 ? -53.401 -15.681 19.604 1.00 69.44 283 PHE A N 1
ATOM 2229 C CA . PHE A 1 283 ? -54.140 -16.835 20.103 1.00 69.44 283 PHE A CA 1
ATOM 2230 C C . PHE A 1 283 ? -53.263 -17.678 21.026 1.00 69.44 283 PHE A C 1
ATOM 2232 O O . PHE A 1 283 ? -52.121 -18.020 20.707 1.00 69.44 283 PHE A O 1
ATOM 2239 N N . VAL A 1 284 ? -53.818 -18.046 22.179 1.00 69.00 284 VAL A N 1
ATOM 2240 C CA . VAL A 1 284 ? -53.141 -18.887 23.167 1.00 69.00 284 VAL A CA 1
ATOM 2241 C C . VAL A 1 284 ? -54.129 -19.920 23.690 1.00 69.00 284 VAL A C 1
ATOM 2243 O O . VAL A 1 284 ? -55.284 -19.600 23.963 1.00 69.00 284 VAL A O 1
ATOM 2246 N N . HIS A 1 285 ? -53.685 -21.170 23.814 1.00 71.19 285 HIS A N 1
ATOM 2247 C CA . HIS A 1 285 ? -54.506 -22.259 24.338 1.00 71.19 285 HIS A CA 1
ATOM 2248 C C . HIS A 1 285 ? -54.040 -22.637 25.741 1.00 71.19 285 HIS A C 1
ATOM 2250 O O . HIS A 1 285 ? -52.841 -22.784 25.982 1.00 71.19 285 HIS A O 1
ATOM 2256 N N . GLN A 1 286 ? -54.994 -22.843 26.648 1.00 74.44 286 GLN A N 1
ATOM 2257 C CA . GLN A 1 286 ? -54.725 -23.300 28.008 1.00 74.44 286 GLN A CA 1
ATOM 2258 C C . GLN A 1 286 ? -53.882 -24.586 27.985 1.00 74.44 286 GLN A C 1
ATOM 2260 O O . GLN A 1 286 ? -54.210 -25.543 27.283 1.00 74.44 286 GLN A O 1
ATOM 2265 N N . GLY A 1 287 ? -52.766 -24.585 28.719 1.00 67.00 287 GLY A N 1
ATOM 2266 C CA . GLY A 1 287 ? -51.861 -25.734 28.826 1.00 67.00 287 GLY A CA 1
ATOM 2267 C C . GLY A 1 287 ? -50.988 -26.023 27.596 1.00 67.00 287 GLY A C 1
ATOM 2268 O O . GLY A 1 287 ? -50.188 -26.955 27.647 1.00 67.00 287 GLY A O 1
ATOM 2269 N N . LYS A 1 288 ? -51.085 -25.247 26.503 1.00 70.50 288 LYS A N 1
ATOM 2270 C CA . LYS A 1 288 ? -50.186 -25.380 25.343 1.00 70.50 288 LYS A CA 1
ATOM 2271 C C . LYS A 1 288 ? -49.123 -24.291 25.347 1.00 70.50 288 LYS A C 1
ATOM 2273 O O . LYS A 1 288 ? -49.414 -23.115 25.552 1.00 70.50 288 LYS A O 1
ATOM 2278 N N . LEU A 1 289 ? -47.888 -24.696 25.061 1.00 64.38 289 LEU A N 1
ATOM 2279 C CA . LEU A 1 289 ? -46.774 -23.773 24.897 1.00 64.38 289 LEU A CA 1
ATOM 2280 C C . LEU A 1 289 ? -47.003 -22.927 23.639 1.00 64.38 289 LEU A C 1
ATOM 2282 O O . LEU A 1 289 ? -47.197 -23.480 22.556 1.00 64.38 289 LEU A O 1
ATOM 2286 N N . SER A 1 290 ? -46.972 -21.605 23.780 1.00 68.38 290 SER A N 1
ATOM 2287 C CA . SER A 1 290 ? -47.062 -20.679 22.655 1.00 68.38 290 SER A CA 1
ATOM 2288 C C . SER A 1 290 ? -45.800 -19.829 22.580 1.00 68.38 290 SER A C 1
ATOM 2290 O O . SER A 1 290 ? -45.144 -19.572 23.591 1.00 68.38 290 SER A O 1
ATOM 2292 N N . SER A 1 291 ? -45.426 -19.428 21.369 1.00 66.88 291 SER A N 1
ATOM 2293 C CA . SER A 1 291 ? -44.206 -18.665 21.120 1.00 66.88 291 SER A CA 1
ATOM 2294 C C . SER A 1 291 ? -44.495 -17.429 20.285 1.00 66.88 291 SER A C 1
ATOM 2296 O O . SER A 1 291 ? -45.283 -17.463 19.334 1.00 66.88 291 SER A O 1
ATOM 2298 N N . PHE A 1 292 ? -43.785 -16.360 20.608 1.00 70.00 292 PHE A N 1
ATOM 2299 C CA . PHE A 1 292 ? -43.643 -15.184 19.769 1.00 70.00 292 PHE A CA 1
ATOM 2300 C C . PHE A 1 292 ? -42.160 -14.837 19.653 1.00 70.00 292 PHE A C 1
ATOM 2302 O O . PHE A 1 292 ? -41.330 -15.260 20.458 1.00 70.00 292 PHE A O 1
ATOM 2309 N N . THR A 1 293 ? -41.832 -14.072 18.628 1.00 68.44 293 THR A N 1
ATOM 2310 C CA . THR A 1 293 ? -40.489 -13.598 18.339 1.00 68.44 293 THR A CA 1
ATOM 2311 C C . THR A 1 293 ? -40.448 -12.099 18.590 1.00 68.44 293 THR A C 1
ATOM 2313 O O . THR A 1 293 ? -41.251 -11.352 18.034 1.00 68.44 293 THR A O 1
ATOM 2316 N N . LEU A 1 294 ? -39.513 -11.666 19.433 1.00 69.88 294 LEU A N 1
ATOM 2317 C CA . LEU A 1 294 ? -39.149 -10.262 19.580 1.00 69.88 294 LEU A CA 1
ATOM 2318 C C . LEU A 1 294 ? -37.971 -9.974 18.647 1.00 69.88 294 LEU A C 1
ATOM 2320 O O . LEU A 1 294 ? -36.920 -10.607 18.755 1.00 69.88 294 LEU A O 1
ATOM 2324 N N . THR A 1 295 ? -38.157 -9.026 17.739 1.00 68.56 295 THR A N 1
ATOM 2325 C CA . THR A 1 295 ? -37.117 -8.500 16.863 1.00 68.56 295 THR A CA 1
ATOM 2326 C C . THR A 1 295 ? -36.704 -7.133 17.386 1.00 68.56 295 THR A C 1
ATOM 2328 O O . THR A 1 295 ? -37.482 -6.181 17.313 1.00 68.56 295 THR A O 1
ATOM 2331 N N . CYS A 1 296 ? -35.494 -7.048 17.937 1.00 66.88 296 CYS A N 1
ATOM 2332 C CA . CYS A 1 296 ? -34.941 -5.793 18.427 1.00 66.88 296 CYS A CA 1
ATOM 2333 C C . CYS A 1 296 ? -34.216 -5.062 17.298 1.00 66.88 296 CYS A C 1
ATOM 2335 O O . CYS A 1 296 ? -33.410 -5.667 16.589 1.00 66.88 296 CYS A O 1
ATOM 2337 N N . SER A 1 297 ? -34.481 -3.767 17.162 1.00 65.50 297 SER A N 1
ATOM 2338 C CA . SER A 1 297 ? -33.858 -2.923 16.142 1.00 65.50 297 SER A CA 1
ATOM 2339 C C . SER A 1 297 ? -33.054 -1.813 16.804 1.00 65.50 297 SER A C 1
ATOM 2341 O O . SER A 1 297 ? -33.393 -1.340 17.890 1.00 65.50 297 SER A O 1
ATOM 2343 N N . THR A 1 298 ? -31.989 -1.388 16.139 1.00 65.00 298 THR A N 1
ATOM 2344 C CA . THR A 1 298 ? -31.253 -0.181 16.518 1.00 65.00 298 THR A CA 1
ATOM 2345 C C . THR A 1 298 ? -32.024 1.069 16.057 1.00 65.00 298 THR A C 1
ATOM 2347 O O . THR A 1 298 ? -32.868 0.975 15.153 1.00 65.00 298 THR A O 1
ATOM 2350 N N . PRO A 1 299 ? -31.702 2.268 16.583 1.00 57.00 299 PRO A N 1
ATOM 2351 C CA . PRO A 1 299 ? -32.230 3.541 16.077 1.00 57.00 299 PRO A CA 1
ATOM 2352 C C . PRO A 1 299 ? -31.990 3.766 14.574 1.00 57.00 299 PRO A C 1
ATOM 2354 O O . PRO A 1 299 ? -32.638 4.604 13.952 1.00 57.00 299 PRO A O 1
ATOM 2357 N N . PHE A 1 300 ? -31.071 3.007 13.969 1.00 60.47 300 PHE A N 1
ATOM 2358 C CA . PHE A 1 300 ? -30.707 3.090 12.555 1.00 60.47 300 PHE A CA 1
ATOM 2359 C C . PHE A 1 300 ? -31.436 2.058 11.682 1.00 60.47 300 PHE A C 1
ATOM 2361 O O . PHE A 1 300 ? -31.329 2.107 10.462 1.00 60.47 300 PHE A O 1
ATOM 2368 N N . GLY A 1 301 ? -32.256 1.186 12.284 1.00 55.59 301 GLY A N 1
ATOM 2369 C CA . GLY A 1 301 ? -33.061 0.190 11.571 1.00 55.59 301 GLY A CA 1
ATOM 2370 C C . GLY A 1 301 ? -32.357 -1.148 11.336 1.00 55.59 301 GLY A C 1
ATOM 2371 O O . GLY A 1 301 ? -32.964 -2.045 10.752 1.00 55.59 301 GLY A O 1
ATOM 2372 N N . ASP A 1 302 ? -31.127 -1.314 11.826 1.00 62.38 302 ASP A N 1
ATOM 2373 C CA . ASP A 1 302 ? -30.444 -2.606 11.797 1.00 62.38 302 ASP A CA 1
ATOM 2374 C C . ASP A 1 302 ? -31.101 -3.558 12.800 1.00 62.38 302 ASP A C 1
ATOM 2376 O O . ASP A 1 302 ? -31.307 -3.211 13.968 1.00 62.38 302 ASP A O 1
ATOM 2380 N N . GLN A 1 303 ? -31.425 -4.774 12.356 1.00 61.16 303 GLN A N 1
ATOM 2381 C CA . GLN A 1 303 ? -31.907 -5.816 13.256 1.00 61.16 303 GLN A CA 1
ATOM 2382 C C . GLN A 1 303 ? -30.738 -6.383 14.056 1.00 61.16 303 GLN A C 1
ATOM 2384 O O . GLN A 1 303 ? -29.737 -6.841 13.504 1.00 61.16 303 GLN A O 1
ATOM 2389 N N . LEU A 1 304 ? -30.883 -6.383 15.377 1.00 59.75 304 LEU A N 1
ATOM 2390 C CA . LEU A 1 304 ? -29.947 -7.056 16.259 1.00 59.75 304 LEU A CA 1
ATOM 2391 C C . LEU A 1 304 ? -30.200 -8.565 16.160 1.00 59.75 304 LEU A C 1
ATOM 2393 O O . LEU A 1 304 ? -31.226 -9.063 16.625 1.00 59.75 304 LEU A O 1
ATOM 2397 N N . GLU A 1 305 ? -29.265 -9.304 15.559 1.00 53.66 305 GLU A N 1
ATOM 2398 C CA . GLU A 1 305 ? -29.325 -10.767 15.554 1.00 53.66 305 GLU A CA 1
ATOM 2399 C C . GLU A 1 305 ? -29.206 -11.299 16.985 1.00 53.66 305 GLU A C 1
ATOM 2401 O O . GLU A 1 305 ? -28.212 -11.094 17.694 1.00 53.66 305 GLU A O 1
ATOM 2406 N N . ASN A 1 306 ? -30.261 -11.982 17.418 1.00 51.25 306 ASN A N 1
ATOM 2407 C CA . ASN A 1 306 ? -30.358 -12.548 18.748 1.00 51.25 306 ASN A CA 1
ATOM 2408 C C . ASN A 1 306 ? -29.587 -13.881 18.779 1.00 51.25 306 ASN A C 1
ATOM 2410 O O . ASN A 1 306 ? -29.968 -14.831 18.100 1.00 51.25 306 ASN A O 1
ATOM 2414 N N . LYS A 1 307 ? -28.517 -13.982 19.581 1.00 44.00 307 LYS A N 1
ATOM 2415 C CA . LYS A 1 307 ? -27.835 -15.264 19.880 1.00 44.00 307 LYS A CA 1
ATOM 2416 C C . LYS A 1 307 ? -28.513 -16.053 21.018 1.00 44.00 307 LYS A C 1
ATOM 2418 O O . LYS A 1 307 ? -27.944 -17.021 21.513 1.00 44.00 307 LYS A O 1
ATOM 2423 N N . GLY A 1 308 ? -29.699 -15.630 21.462 1.00 45.94 308 GLY A N 1
ATOM 2424 C CA . GLY A 1 308 ? -30.455 -16.243 22.558 1.00 45.94 308 GLY A CA 1
ATOM 2425 C C . GLY A 1 308 ? -31.681 -17.024 22.083 1.00 45.94 308 GLY A C 1
ATOM 2426 O O . GLY A 1 308 ? -32.299 -16.682 21.076 1.00 45.94 308 GLY A O 1
ATOM 2427 N N . ALA A 1 309 ? -32.046 -18.072 22.827 1.00 46.03 309 ALA A N 1
ATOM 2428 C CA . ALA A 1 309 ? -33.281 -18.818 22.600 1.00 46.03 309 ALA A CA 1
ATOM 2429 C C . ALA A 1 309 ? -34.513 -17.899 22.774 1.00 46.03 309 ALA A C 1
ATOM 2431 O O . ALA A 1 309 ? -34.518 -17.067 23.684 1.00 46.03 309 ALA A O 1
ATOM 2432 N N . PRO A 1 310 ? -35.559 -18.032 21.937 1.00 51.78 310 PRO A N 1
ATOM 2433 C CA . PRO A 1 310 ? -36.740 -17.177 22.019 1.00 51.78 310 PRO A CA 1
ATOM 2434 C C . PRO A 1 310 ? -37.447 -17.324 23.380 1.00 51.78 310 PRO A C 1
ATOM 2436 O O . PRO A 1 310 ? -37.528 -18.443 23.904 1.00 51.78 310 PRO A O 1
ATOM 2439 N N . PRO A 1 311 ? -37.986 -16.229 23.955 1.00 53.53 311 PRO A N 1
ATOM 2440 C CA . PRO A 1 311 ? -38.699 -16.284 25.226 1.00 53.53 311 PRO A CA 1
ATOM 2441 C C . PRO A 1 311 ? -39.933 -17.193 25.115 1.00 53.53 311 PRO A C 1
ATOM 2443 O O . PRO A 1 311 ? -40.711 -17.112 24.164 1.00 53.53 311 PRO A O 1
ATOM 2446 N N . ARG A 1 312 ? -40.107 -18.087 26.096 1.00 55.16 312 ARG A N 1
ATOM 2447 C CA . ARG A 1 312 ? -41.235 -19.028 26.178 1.00 55.16 312 ARG A CA 1
ATOM 2448 C C . ARG A 1 312 ? -42.266 -18.506 27.171 1.00 55.16 312 ARG A C 1
ATOM 2450 O O . ARG A 1 312 ? -41.941 -18.336 28.342 1.00 55.16 312 ARG A O 1
ATOM 2457 N N . VAL A 1 313 ? -43.506 -18.306 26.725 1.00 56.19 313 VAL A N 1
ATOM 2458 C CA . VAL A 1 313 ? -44.607 -17.849 27.587 1.00 56.19 313 VAL A CA 1
ATOM 2459 C C . VAL A 1 313 ? -45.649 -18.956 27.722 1.00 56.19 313 VAL A C 1
ATOM 2461 O O . VAL A 1 313 ? -46.132 -19.497 26.729 1.00 56.19 313 VAL A O 1
ATOM 2464 N N . THR A 1 314 ? -45.986 -19.302 28.967 1.00 56.41 314 THR A N 1
ATOM 2465 C CA . THR A 1 314 ? -47.022 -20.292 29.298 1.00 56.41 314 THR A CA 1
ATOM 2466 C C . THR A 1 314 ? -48.104 -19.598 30.116 1.00 56.41 314 THR A C 1
ATOM 2468 O O . THR A 1 314 ? -47.808 -19.040 31.169 1.00 56.41 314 THR A O 1
ATOM 2471 N N . ILE A 1 315 ? -49.348 -19.612 29.633 1.00 59.94 315 ILE A N 1
ATOM 2472 C CA . ILE A 1 315 ? -50.489 -19.026 30.347 1.00 59.94 315 ILE A CA 1
ATOM 2473 C C . ILE A 1 315 ? -51.136 -20.116 31.200 1.00 59.94 315 ILE A C 1
ATOM 2475 O O . ILE A 1 315 ? -51.648 -21.107 30.673 1.00 59.94 315 ILE A O 1
ATOM 2479 N N . LEU A 1 316 ? -51.099 -19.927 32.518 1.00 55.03 316 LEU A N 1
ATOM 2480 C CA . LEU A 1 316 ? -51.762 -20.787 33.494 1.00 55.03 316 LEU A CA 1
ATOM 2481 C C . LEU A 1 316 ? -53.047 -20.106 33.971 1.00 55.03 316 LEU A C 1
ATOM 2483 O O . LEU A 1 316 ? -53.050 -18.916 34.287 1.00 55.03 316 LEU A O 1
ATOM 2487 N N . HIS A 1 317 ? -54.142 -20.862 34.014 1.00 55.25 317 HIS A N 1
ATOM 2488 C CA . HIS A 1 317 ? -55.397 -20.388 34.587 1.00 55.25 317 HIS A CA 1
ATOM 2489 C C . HIS A 1 317 ? -55.212 -20.258 36.100 1.00 55.25 317 HIS A C 1
ATOM 2491 O O . HIS A 1 317 ? -54.811 -21.219 36.755 1.00 55.25 317 HIS A O 1
ATOM 2497 N N . LYS A 1 318 ? -55.492 -19.081 36.667 1.00 53.06 318 LYS A N 1
ATOM 2498 C CA . LYS A 1 318 ? -55.525 -18.919 38.122 1.00 53.06 318 LYS A CA 1
ATOM 2499 C C . LYS A 1 318 ? -56.767 -19.653 38.616 1.00 53.06 318 LYS A C 1
ATOM 2501 O O . LYS A 1 318 ? -57.877 -19.242 38.284 1.00 53.06 318 LYS A O 1
ATOM 2506 N N . GLU A 1 319 ? -56.603 -20.778 39.301 1.00 53.88 319 GLU A N 1
ATOM 2507 C CA . GLU A 1 319 ? -57.730 -21.401 39.990 1.00 53.88 319 GLU A CA 1
ATOM 2508 C C . GLU A 1 319 ? -58.205 -20.419 41.065 1.00 53.88 319 GLU A C 1
ATOM 2510 O O . GLU A 1 319 ? -57.431 -19.963 41.908 1.00 53.88 319 GLU A O 1
ATOM 2515 N N . SER A 1 320 ? -59.463 -20.003 40.956 1.00 45.94 320 SER A N 1
ATOM 2516 C CA . SER A 1 320 ? -60.177 -19.259 41.987 1.00 45.94 320 SER A CA 1
ATOM 2517 C C . SER A 1 320 ? -60.363 -20.172 43.197 1.00 45.94 320 SER A C 1
ATOM 2519 O O . SER A 1 320 ? -61.264 -21.011 43.192 1.00 45.94 320 SER A O 1
ATOM 2521 N N . GLY A 1 321 ? -59.471 -20.025 44.176 1.00 40.66 321 GLY A N 1
ATOM 2522 C CA . GLY A 1 321 ? -59.686 -20.419 45.568 1.00 40.66 321 GLY A CA 1
ATOM 2523 C C . GLY A 1 321 ? -60.270 -19.256 46.351 1.00 40.66 321 GLY A C 1
ATOM 2524 O O . GLY A 1 321 ? -59.736 -18.134 46.183 1.00 40.66 321 GLY A O 1
#

Foldseek 3Di:
DDDDDDDDDDDDDDDDDDDDDDPDDPPDPDPPPDDDPPCPPPDDDPPVPDDPPDDPDDADADPVGRPFHQQKAFPVVRDTDTPVCCVPVVNPTDMDGPVVVVVVVVVVVVVVVVVCVVVVVVVVVVVVVVVVVVVVVVVVVVVVVVVVVVVVVLVVVLVVVVVVVQVVVVVVLVVVLVVVVVVLVVVVVVLVVLQVVLVVVVVCCVPPNDPVVCVVCVVVSVVSNVVSVPDDPPSVPPSPFWDKDKDQADFPQDGSNDTHGIDIDTWGFDPVLKDKDAPQVPDDDAPDKGFIDIFTATPVGDTDDDPDDGDIDHDHDDPDD

Radius of gyration: 56.16 Å; chains: 1; bounding box: 121×45×154 Å

Organism: Eleutherodactylus coqui (NCBI:txid57060)

Secondary structure (DSSP, 8-state):
--PPP-----------------------S-------GGGTTS----GGGSPTT---SSPPBPSSSTTSB--EEETTTTEEE-HHHHHHTSTTS-EEEHHHHHHHHHHHHHHHHHHHHHHHHHHHHHHHHHHHHHHHHHHHHHHHHHHHHHHHHHHHHHHHHHHHHHHHHHHHHHHHHHHHHHHHHHHHHHHHHHHHHHHHHHHHHHHH--HHHHHHHHHHHHHHHHHHHT---GGGTTTSS-EEEEEEEEEEEEETTEEEEEEEEEE---GGG-EEESGGGT---TTS-EE-EEE-B-TTS-B----SPPPEE-PPP----

Sequence (321 aa):
MAYPKDLSFSALLEVCTRENYYPNLPITSDNRLGRQKRTAGHSLLPLRDLPPGSSLSPAPTCTLHPLEELRLFCESCGLLSCRDCALVKHLGHKIHPVTEIAGRHRVQLQGALIKSEPQLEAMEAALHTIQEAGEDLKRSVDFLRKEVEDFSDGYIRAIQEHRVRLLQDIDEEMLQKEQALSLRRAKIHQQLTDLHTATTFTRDLLDNGPDLHIVRAKALVLGRLKQLNQGDHSQLEQAEADRIVFNAKQEAGLCRGYQMYGMVQRCGVDPERCQVRGPGLQFVHQGKLSSFTLTCSTPFGDQLENKGAPPRVTILHKESG

InterPro domains:
  IPR000315 B-box-type zinc finger [PF00643] (59-98)
  IPR000315 B-box-type zinc finger [PS50119] (57-98)
  IPR000315 B-box-type zinc finger [SM00336] (57-98)
  IPR013783 Immunoglobulin-like fold [G3DSA:2.60.40.10] (267-321)
  IPR047153 TRIM45/56/19-like [PTHR25462] (35-259)